Protein AF-A0A531M7E3-F1 (afdb_monomer_lite)

Radius of gyration: 18.61 Å; chains: 1; bounding box: 47×44×47 Å

pLDDT: mean 93.9, std 3.84, range [71.38, 98.44]

Secondary structure (DSSP, 8-state):
-HHHHHHHHHHHHHHHTT-----B---TTS-SEEEE--TT-SS-EEEE-B-----EES--TTS---S-HHHHHHHHHHHHHHHHHHHHHHHT--PPTT----EESHHHHHSSS-TT--GGG-TT--HHHHHHHHHHHHHHHHHHHTS--STTTEEEE-S---TTTEEEETTEEEE---TT-EEEEHHHHHHHHHHT-

Sequence (197 aa):
DAALRGELQWMGFLQAAGVATPSPIATQAGDPFVLVGTAALTQPRQVDCLSWLEGRAVGARGVPLDHTPEQLEQVFREIGRSIAHMHTVTAAWTPPSGFTRHAWDFDGFFGAAPNWGRFETSPFLDGARRDLVFQAREKAAKALSGHERSTRNFGIIHADLVRENVLIHDGAVRIIDFDDCGFGWHMYDLAVALYQN

Structure (mmCIF, N/CA/C/O backbone):
data_AF-A0A531M7E3-F1
#
_entry.id   AF-A0A531M7E3-F1
#
loop_
_atom_site.group_PDB
_atom_site.id
_atom_site.type_symbol
_atom_site.label_atom_id
_atom_site.label_alt_id
_atom_site.label_comp_id
_atom_site.label_asym_id
_atom_site.label_entity_id
_atom_site.label_seq_id
_atom_site.pdbx_PDB_ins_code
_atom_site.Cartn_x
_atom_site.Cartn_y
_atom_site.Cartn_z
_atom_site.occupancy
_atom_site.B_iso_or_equiv
_atom_site.auth_seq_id
_atom_site.auth_comp_id
_atom_site.auth_asym_id
_atom_site.auth_atom_id
_atom_site.pdbx_PDB_model_num
ATOM 1 N N . ASP A 1 1 ? 13.201 -7.879 -7.598 1.00 86.75 1 ASP A N 1
ATOM 2 C CA . ASP A 1 1 ? 12.632 -9.216 -7.908 1.00 86.75 1 ASP A CA 1
ATOM 3 C C . ASP A 1 1 ? 11.677 -9.747 -6.848 1.00 86.75 1 ASP A C 1
ATOM 5 O O . ASP A 1 1 ? 10.490 -9.824 -7.131 1.00 86.75 1 ASP A O 1
ATOM 9 N N . ALA A 1 2 ? 12.142 -10.118 -5.647 1.00 93.69 2 ALA A N 1
ATOM 10 C CA . ALA A 1 2 ? 11.267 -10.728 -4.633 1.00 93.69 2 ALA A CA 1
ATOM 11 C C . ALA A 1 2 ? 10.133 -9.796 -4.157 1.00 93.69 2 ALA A C 1
ATOM 13 O O . ALA A 1 2 ? 9.003 -10.249 -4.015 1.00 93.69 2 ALA A O 1
ATOM 14 N N . ALA A 1 3 ? 10.422 -8.501 -3.975 1.00 95.00 3 ALA A N 1
ATOM 15 C CA . ALA A 1 3 ? 9.437 -7.514 -3.525 1.00 95.00 3 ALA A CA 1
ATOM 16 C C . ALA A 1 3 ? 8.304 -7.286 -4.542 1.00 95.00 3 ALA A C 1
ATOM 18 O O . ALA A 1 3 ? 7.135 -7.382 -4.173 1.00 95.00 3 ALA A O 1
ATOM 19 N N . LEU A 1 4 ? 8.645 -7.060 -5.818 1.00 96.88 4 LEU A N 1
ATOM 20 C CA . LEU A 1 4 ? 7.661 -6.920 -6.900 1.00 96.88 4 LEU A CA 1
ATOM 21 C C . LEU A 1 4 ? 6.848 -8.208 -7.086 1.00 96.88 4 LEU A C 1
ATOM 23 O O . LEU A 1 4 ? 5.635 -8.183 -7.241 1.00 96.88 4 LEU A O 1
ATOM 27 N N . ARG A 1 5 ? 7.496 -9.377 -6.997 1.00 96.56 5 ARG A N 1
ATOM 28 C CA . ARG A 1 5 ? 6.772 -10.654 -7.030 1.00 96.56 5 ARG A CA 1
ATOM 29 C C . ARG A 1 5 ? 5.762 -10.764 -5.886 1.00 96.56 5 ARG A C 1
ATOM 31 O O . ARG A 1 5 ? 4.658 -11.238 -6.125 1.00 96.56 5 ARG A O 1
ATOM 38 N N . GLY A 1 6 ? 6.142 -10.353 -4.675 1.00 97.25 6 GLY A N 1
ATOM 39 C CA . GLY A 1 6 ? 5.255 -10.346 -3.512 1.00 97.25 6 GLY A CA 1
ATOM 40 C C . GLY A 1 6 ? 4.042 -9.442 -3.719 1.00 97.25 6 GLY A C 1
ATOM 41 O O . GLY A 1 6 ? 2.918 -9.858 -3.466 1.00 97.25 6 GLY A O 1
ATOM 42 N N . GLU A 1 7 ? 4.249 -8.247 -4.255 1.00 97.88 7 GLU A N 1
ATOM 43 C CA . GLU A 1 7 ? 3.166 -7.322 -4.591 1.00 97.88 7 GLU A CA 1
ATOM 44 C C . GLU A 1 7 ? 2.169 -7.943 -5.574 1.00 97.88 7 GLU A C 1
ATOM 46 O O . GLU A 1 7 ? 0.993 -8.094 -5.246 1.00 97.88 7 GLU A O 1
ATOM 51 N N . LEU A 1 8 ? 2.652 -8.426 -6.723 1.00 97.38 8 LEU A N 1
ATOM 52 C CA . LEU A 1 8 ? 1.803 -9.042 -7.745 1.00 97.38 8 LEU A CA 1
ATOM 53 C C . LEU A 1 8 ? 1.084 -10.297 -7.220 1.00 97.38 8 LEU A C 1
ATOM 55 O O . LEU A 1 8 ? -0.069 -10.553 -7.568 1.00 97.38 8 LEU A O 1
ATOM 59 N N . GLN A 1 9 ? 1.727 -11.073 -6.340 1.00 96.94 9 GLN A N 1
ATOM 60 C CA . GLN A 1 9 ? 1.089 -12.206 -5.661 1.00 96.94 9 GLN A CA 1
ATOM 61 C C . GLN A 1 9 ? -0.065 -11.764 -4.758 1.00 96.94 9 GLN A C 1
ATOM 63 O O . GLN A 1 9 ? -1.113 -12.413 -4.759 1.00 96.94 9 GLN A O 1
ATOM 68 N N . TRP A 1 10 ? 0.112 -10.683 -3.994 1.00 97.94 10 TRP A N 1
ATOM 69 C CA . TRP A 1 10 ? -0.943 -10.168 -3.129 1.00 97.94 10 TRP A CA 1
ATOM 70 C C . TRP A 1 10 ? -2.086 -9.564 -3.946 1.00 97.94 10 TRP A C 1
ATOM 72 O O . TRP A 1 10 ? -3.237 -9.904 -3.695 1.00 97.94 10 TRP A O 1
ATOM 82 N N . MET A 1 11 ? -1.789 -8.783 -4.989 1.00 97.62 11 MET A N 1
ATOM 83 C CA . MET A 1 11 ? -2.801 -8.246 -5.909 1.00 97.62 11 MET A CA 1
ATOM 84 C C . MET A 1 11 ? -3.641 -9.354 -6.553 1.00 97.62 11 MET A C 1
ATOM 86 O O . MET A 1 11 ? -4.870 -9.295 -6.532 1.00 97.62 11 MET A O 1
ATOM 90 N N . GLY A 1 12 ? -2.992 -10.407 -7.064 1.00 95.81 12 GLY A N 1
ATOM 91 C CA . GLY A 1 12 ? -3.691 -11.562 -7.630 1.00 95.81 12 GLY A CA 1
ATOM 92 C C . GLY A 1 12 ? -4.586 -12.273 -6.609 1.00 95.81 12 GLY A C 1
ATOM 93 O O . GLY A 1 12 ? -5.711 -12.657 -6.928 1.00 95.81 12 GLY A O 1
ATOM 94 N N . PHE A 1 13 ? -4.126 -12.405 -5.360 1.00 97.06 13 PHE A N 1
ATOM 95 C CA . PHE A 1 13 ? -4.947 -12.934 -4.272 1.00 97.06 13 PHE A CA 1
ATOM 96 C C . PHE A 1 13 ? -6.155 -12.035 -3.964 1.00 97.06 13 PHE A C 1
ATOM 98 O O . PHE A 1 13 ? -7.279 -12.530 -3.891 1.00 97.06 13 PHE A O 1
ATOM 105 N N . LEU A 1 14 ? -5.941 -10.728 -3.799 1.00 97.62 14 LEU A N 1
ATOM 106 C CA . LEU A 1 14 ? -6.988 -9.759 -3.480 1.00 97.62 14 LEU A CA 1
ATOM 107 C C . LEU A 1 14 ? -8.087 -9.753 -4.545 1.00 97.62 14 LEU A C 1
ATOM 109 O O . LEU A 1 14 ? -9.271 -9.796 -4.205 1.00 97.62 14 LEU A O 1
ATOM 113 N N . GLN A 1 15 ? -7.700 -9.776 -5.821 1.00 95.69 15 GLN A N 1
ATOM 114 C CA . GLN A 1 15 ? -8.641 -9.861 -6.933 1.00 95.69 15 GLN A CA 1
ATOM 115 C C . GLN A 1 15 ? -9.475 -11.150 -6.868 1.00 95.69 15 GLN A C 1
ATOM 117 O O . GLN A 1 15 ? -10.705 -11.094 -6.939 1.00 95.69 15 GLN A O 1
ATOM 122 N N . ALA A 1 16 ? -8.836 -12.305 -6.645 1.00 95.69 16 ALA A N 1
ATOM 123 C CA . ALA A 1 16 ? -9.533 -13.583 -6.475 1.00 95.69 16 ALA A CA 1
ATOM 124 C C . ALA A 1 16 ? -10.454 -13.608 -5.238 1.00 95.69 16 ALA A C 1
ATOM 126 O O . ALA A 1 16 ? -11.464 -14.312 -5.229 1.00 95.69 16 ALA A O 1
ATOM 127 N N . ALA A 1 17 ? -10.135 -12.818 -4.210 1.00 96.81 17 ALA A N 1
ATOM 128 C CA . ALA A 1 17 ? -10.936 -12.633 -3.001 1.00 96.81 17 ALA A CA 1
ATOM 129 C C . ALA A 1 17 ? -12.028 -11.544 -3.135 1.00 96.81 17 ALA A C 1
ATOM 131 O O . ALA A 1 17 ? -12.704 -11.211 -2.157 1.00 96.81 17 ALA A O 1
ATOM 132 N N . GLY A 1 18 ? -12.226 -10.988 -4.335 1.00 95.56 18 GLY A N 1
ATOM 133 C CA . GLY A 1 18 ? -13.290 -10.026 -4.631 1.00 95.56 18 GLY A CA 1
ATOM 134 C C . GLY A 1 18 ? -12.988 -8.582 -4.228 1.00 95.56 18 GLY A C 1
ATOM 135 O O . GLY A 1 18 ? -13.907 -7.769 -4.161 1.00 95.56 18 GLY A O 1
ATOM 136 N N . VAL A 1 19 ? -11.728 -8.240 -3.951 1.00 96.38 19 VAL A N 1
ATOM 137 C CA . VAL A 1 19 ? -11.297 -6.840 -3.834 1.00 96.38 19 VAL A CA 1
ATOM 138 C C . VAL A 1 19 ? -11.083 -6.286 -5.242 1.00 96.38 19 VAL A C 1
ATOM 140 O O . VAL A 1 19 ? -10.414 -6.904 -6.068 1.00 96.38 19 VAL A O 1
ATOM 143 N N . ALA A 1 20 ? -11.647 -5.114 -5.533 1.00 95.50 20 ALA A N 1
ATOM 144 C CA . ALA A 1 20 ? -11.522 -4.491 -6.846 1.00 95.50 20 ALA A CA 1
ATOM 145 C C . ALA A 1 20 ? -10.155 -3.796 -7.005 1.00 95.50 20 ALA A C 1
ATOM 147 O O . ALA A 1 20 ? -10.012 -2.609 -6.718 1.00 95.50 20 ALA A O 1
ATOM 148 N N . THR A 1 21 ? -9.160 -4.559 -7.452 1.00 95.81 21 THR A N 1
ATOM 149 C CA . THR A 1 21 ? -7.769 -4.143 -7.707 1.00 95.81 21 THR A CA 1
ATOM 150 C C . THR A 1 21 ? -7.316 -4.619 -9.098 1.00 95.81 21 THR A C 1
ATOM 152 O O . THR A 1 21 ? -7.943 -5.543 -9.641 1.00 95.81 21 THR A O 1
ATOM 155 N N . PRO A 1 22 ? -6.292 -4.009 -9.737 1.00 95.88 22 PRO A N 1
ATOM 156 C CA . PRO A 1 22 ? -5.746 -4.540 -10.972 1.00 95.88 22 PRO A CA 1
ATOM 157 C C . PRO A 1 22 ? -5.225 -5.962 -10.786 1.00 95.88 22 PRO A C 1
ATOM 159 O O . PRO A 1 22 ? -4.826 -6.384 -9.704 1.00 95.88 22 PRO A O 1
ATOM 162 N N . SER A 1 23 ? -5.200 -6.709 -11.878 1.00 92.38 23 SER A N 1
ATOM 163 C CA . SER A 1 23 ? -4.647 -8.059 -11.915 1.00 92.38 23 SER A CA 1
ATOM 164 C C . SER A 1 23 ? -3.339 -8.064 -12.682 1.00 92.38 23 SER A C 1
ATOM 166 O O . SER A 1 23 ? -3.298 -7.489 -13.774 1.00 92.38 23 SER A O 1
ATOM 168 N N . PRO A 1 24 ? -2.300 -8.744 -12.178 1.00 94.94 24 PRO A N 1
ATOM 169 C CA . PRO A 1 24 ? -1.087 -8.971 -12.946 1.00 94.94 24 PRO A CA 1
ATOM 170 C C . PRO A 1 24 ? -1.393 -9.711 -14.253 1.00 94.94 24 PRO A C 1
ATOM 172 O O . PRO A 1 24 ? -2.052 -10.753 -14.253 1.00 94.94 24 PRO A O 1
ATOM 175 N N . ILE A 1 25 ? -0.890 -9.187 -15.367 1.00 95.94 25 ILE A N 1
ATOM 176 C CA . ILE A 1 25 ? -0.937 -9.817 -16.685 1.00 95.94 25 ILE A CA 1
ATOM 177 C C . ILE A 1 25 ? 0.407 -10.497 -16.918 1.00 95.94 25 ILE A C 1
ATOM 179 O O . ILE A 1 25 ? 1.434 -9.843 -17.096 1.00 95.94 25 ILE A O 1
ATOM 183 N N . ALA A 1 26 ? 0.393 -11.829 -16.927 1.00 96.62 26 ALA A N 1
ATOM 184 C CA . ALA A 1 26 ? 1.589 -12.612 -17.187 1.00 96.62 26 ALA A CA 1
ATOM 185 C C . ALA A 1 26 ? 2.084 -12.437 -18.632 1.00 96.62 26 ALA A C 1
ATOM 187 O O . ALA A 1 26 ? 1.309 -12.230 -19.570 1.00 96.62 26 ALA A O 1
ATOM 188 N N . THR A 1 27 ? 3.391 -12.587 -18.823 1.00 96.81 27 THR A N 1
ATOM 189 C CA . THR A 1 27 ? 3.997 -12.672 -20.153 1.00 96.81 27 THR A CA 1
ATOM 190 C C . THR A 1 27 ? 3.535 -13.934 -20.886 1.00 96.81 27 THR A C 1
ATOM 192 O O . THR A 1 27 ? 2.974 -14.858 -20.298 1.00 96.81 27 THR A O 1
ATOM 195 N N . GLN A 1 28 ? 3.863 -14.040 -22.176 1.00 95.69 28 GLN A N 1
ATOM 196 C CA . GLN A 1 28 ? 3.644 -15.277 -22.938 1.00 95.69 28 GLN A CA 1
ATOM 197 C C . GLN A 1 28 ? 4.377 -16.496 -22.345 1.00 95.69 28 GLN A C 1
ATOM 199 O O . GLN A 1 28 ? 3.952 -17.625 -22.571 1.00 95.69 28 GLN A O 1
ATOM 204 N N . ALA A 1 29 ? 5.456 -16.278 -21.584 1.00 95.81 29 ALA A N 1
ATOM 205 C CA . ALA A 1 29 ? 6.190 -17.327 -20.878 1.00 95.81 29 ALA A CA 1
ATOM 206 C C . ALA A 1 29 ? 5.603 -17.648 -19.487 1.00 95.81 29 ALA A C 1
ATOM 208 O O . ALA A 1 29 ? 6.065 -18.576 -18.829 1.00 95.81 29 ALA A O 1
ATOM 209 N N . GLY A 1 30 ? 4.582 -16.906 -19.043 1.00 95.69 30 GLY A N 1
ATOM 210 C CA . GLY A 1 30 ? 3.956 -17.059 -17.730 1.00 95.69 30 GLY A CA 1
ATOM 211 C C . GLY A 1 30 ? 4.633 -16.269 -16.607 1.00 95.69 30 GLY A C 1
ATOM 212 O O . GLY A 1 30 ? 4.222 -16.385 -15.453 1.00 95.69 30 GLY A O 1
ATOM 213 N N . ASP A 1 31 ? 5.647 -15.458 -16.915 1.00 95.56 31 ASP A N 1
ATOM 214 C CA . ASP A 1 31 ? 6.321 -14.628 -15.916 1.00 95.56 31 ASP A CA 1
ATOM 215 C C . ASP A 1 31 ? 5.454 -13.426 -15.512 1.00 95.56 31 ASP A C 1
ATOM 217 O O . ASP A 1 31 ? 4.828 -12.813 -16.377 1.00 95.56 31 ASP A O 1
ATOM 221 N N . PRO A 1 32 ? 5.432 -13.033 -14.226 1.00 94.88 32 PRO A N 1
ATOM 222 C CA . PRO A 1 32 ? 4.629 -11.897 -13.768 1.00 94.88 32 PRO A CA 1
ATOM 223 C C . PRO A 1 32 ? 5.237 -10.530 -14.129 1.00 94.88 32 PRO A C 1
ATOM 225 O O . PRO A 1 32 ? 4.535 -9.528 -14.111 1.00 94.88 32 PRO A O 1
ATOM 228 N N . PHE A 1 33 ? 6.533 -10.480 -14.445 1.00 96.94 33 PHE A N 1
ATOM 229 C CA . PHE A 1 33 ? 7.249 -9.285 -14.898 1.00 96.94 33 PHE A CA 1
ATOM 230 C C . PHE A 1 33 ? 8.491 -9.695 -15.697 1.00 96.94 33 PHE A C 1
ATOM 232 O O . PHE A 1 33 ? 8.948 -10.836 -15.612 1.00 96.94 33 PHE A O 1
ATOM 239 N N . VAL A 1 34 ? 9.072 -8.752 -16.436 1.00 96.88 34 VAL A N 1
ATOM 240 C CA . VAL A 1 34 ? 10.312 -8.935 -17.205 1.00 96.88 34 VAL A CA 1
ATOM 241 C C . VAL A 1 34 ? 11.394 -7.953 -16.773 1.00 96.88 34 VAL A C 1
ATOM 243 O O . VAL A 1 34 ? 11.114 -6.905 -16.194 1.00 96.88 34 VAL A O 1
ATOM 246 N N . LEU A 1 35 ? 12.648 -8.286 -17.081 1.00 96.44 35 LEU A N 1
ATOM 247 C CA . LEU A 1 35 ? 13.769 -7.355 -16.992 1.00 96.44 35 LEU A CA 1
ATOM 248 C C . LEU A 1 35 ? 14.047 -6.763 -18.373 1.00 96.44 35 LEU A C 1
ATOM 250 O O . LEU A 1 35 ? 14.445 -7.477 -19.292 1.00 96.44 35 LEU A O 1
ATOM 254 N N . VAL A 1 36 ? 13.863 -5.453 -18.512 1.00 95.44 36 VAL A N 1
ATOM 255 C CA . VAL A 1 36 ? 14.106 -4.721 -19.759 1.00 95.44 36 VAL A CA 1
ATOM 256 C C . VAL A 1 36 ? 15.382 -3.898 -19.625 1.00 95.44 36 VAL A C 1
ATOM 258 O O . VAL A 1 36 ? 15.511 -3.066 -18.728 1.00 95.44 36 VAL A O 1
ATOM 261 N N . GLY A 1 37 ? 16.339 -4.126 -20.522 1.00 95.19 37 GLY A N 1
ATOM 262 C CA . GLY A 1 37 ? 17.565 -3.336 -20.640 1.00 95.19 37 GLY A CA 1
ATOM 263 C C . GLY A 1 37 ? 17.591 -2.535 -21.940 1.00 95.19 37 GLY A C 1
ATOM 264 O O . GLY A 1 37 ? 17.069 -2.977 -22.961 1.00 95.19 37 GLY A O 1
ATOM 265 N N . THR A 1 38 ? 18.230 -1.367 -21.919 1.00 93.12 38 THR A N 1
ATOM 266 C CA . THR A 1 38 ? 18.546 -0.578 -23.119 1.00 93.12 38 THR A CA 1
ATOM 267 C C . THR A 1 38 ? 19.974 -0.052 -23.009 1.00 93.12 38 THR A C 1
ATOM 269 O O . THR A 1 38 ? 20.527 0.000 -21.913 1.00 93.12 38 THR A O 1
ATOM 272 N N . ALA A 1 39 ? 20.572 0.384 -24.121 1.00 93.62 39 ALA A N 1
ATOM 273 C CA . ALA A 1 39 ? 21.921 0.958 -24.106 1.00 93.62 39 ALA A CA 1
ATOM 274 C C . ALA A 1 39 ? 22.042 2.227 -23.231 1.00 93.62 39 ALA A C 1
ATOM 276 O O . ALA A 1 39 ? 23.142 2.586 -22.824 1.00 93.62 39 ALA A O 1
ATOM 277 N N . ALA A 1 40 ? 20.923 2.900 -22.936 1.00 93.94 40 ALA A N 1
ATOM 278 C CA . ALA A 1 40 ? 20.883 4.080 -22.073 1.00 93.94 40 ALA A CA 1
ATOM 279 C C . ALA A 1 40 ? 20.811 3.740 -20.572 1.00 93.94 40 ALA A C 1
ATOM 281 O O . ALA A 1 40 ? 20.987 4.623 -19.734 1.00 93.94 40 ALA A O 1
ATOM 282 N N . LEU A 1 41 ? 20.526 2.484 -20.216 1.00 93.62 41 LEU A N 1
ATOM 283 C CA . LEU A 1 41 ? 20.345 2.058 -18.834 1.00 93.62 41 LEU A CA 1
ATOM 284 C C . LEU A 1 41 ? 21.612 1.394 -18.296 1.00 93.62 41 LEU A C 1
ATOM 286 O O . LEU A 1 41 ? 22.137 0.450 -18.877 1.00 93.62 41 LEU A O 1
ATOM 290 N N . THR A 1 42 ? 22.062 1.839 -17.123 1.00 93.38 42 THR A N 1
ATOM 291 C CA . THR A 1 42 ? 23.195 1.227 -16.409 1.00 93.38 42 THR A CA 1
ATOM 292 C C . THR A 1 42 ? 22.869 -0.156 -15.843 1.00 93.38 42 THR A C 1
ATOM 294 O O . THR A 1 42 ? 23.768 -0.964 -15.634 1.00 93.38 42 THR A O 1
ATOM 297 N N . GLN A 1 43 ? 21.588 -0.431 -15.587 1.00 95.06 43 GLN A N 1
ATOM 298 C CA . GLN A 1 43 ? 21.067 -1.715 -15.119 1.00 95.06 43 GLN A CA 1
ATOM 299 C C . GLN A 1 43 ? 19.679 -1.952 -15.730 1.00 95.06 43 GLN A C 1
ATOM 301 O O . GLN A 1 43 ? 18.966 -0.970 -15.962 1.00 95.06 43 GLN A O 1
ATOM 306 N N . PRO A 1 44 ? 19.256 -3.208 -15.959 1.00 95.81 44 PRO A N 1
ATOM 307 C CA . PRO A 1 44 ? 17.889 -3.510 -16.379 1.00 95.81 44 PRO A CA 1
ATOM 308 C C . PRO A 1 44 ? 16.836 -2.933 -15.418 1.00 95.81 44 PRO A C 1
ATOM 310 O O . PRO A 1 44 ? 17.118 -2.659 -14.249 1.00 95.81 44 PRO A O 1
ATOM 313 N N . ARG A 1 45 ? 15.613 -2.738 -15.910 1.00 95.94 45 ARG A N 1
ATOM 314 C CA . ARG A 1 45 ? 14.447 -2.331 -15.115 1.00 95.94 45 ARG A CA 1
ATOM 315 C C . ARG A 1 45 ? 13.425 -3.452 -15.071 1.00 95.94 45 ARG A C 1
ATOM 317 O O . ARG A 1 45 ? 13.258 -4.165 -16.056 1.00 95.94 45 ARG A O 1
ATOM 324 N N . GLN A 1 46 ? 12.763 -3.593 -13.929 1.00 96.69 46 GLN A N 1
ATOM 325 C CA . GLN A 1 46 ? 11.617 -4.485 -13.794 1.00 96.69 46 GLN A CA 1
ATOM 326 C C . GLN A 1 46 ? 10.414 -3.812 -14.452 1.00 96.69 46 GLN A C 1
ATOM 328 O O . GLN A 1 46 ? 10.200 -2.621 -14.237 1.00 96.69 46 GLN A O 1
ATOM 333 N N . VAL A 1 47 ? 9.689 -4.554 -15.282 1.00 96.88 47 VAL A N 1
ATOM 334 C CA . VAL A 1 47 ? 8.477 -4.080 -15.953 1.00 96.88 47 VAL A CA 1
ATOM 335 C C . VAL A 1 47 ? 7.430 -5.174 -15.849 1.00 96.88 47 VAL A C 1
ATOM 337 O O . VAL A 1 47 ? 7.646 -6.288 -16.331 1.00 96.88 47 VAL A O 1
ATOM 340 N N . ASP A 1 48 ? 6.314 -4.862 -15.216 1.00 97.19 48 ASP A N 1
ATOM 341 C CA . ASP A 1 48 ? 5.116 -5.684 -15.172 1.00 97.19 48 ASP A CA 1
ATOM 342 C C . ASP A 1 48 ? 4.010 -5.067 -16.039 1.00 97.19 48 ASP A C 1
ATOM 344 O O . ASP A 1 48 ? 4.192 -4.058 -16.727 1.00 97.19 48 ASP A O 1
ATOM 348 N N . CYS A 1 49 ? 2.867 -5.740 -16.085 1.00 97.62 49 CYS A N 1
ATOM 349 C CA . CYS A 1 49 ? 1.681 -5.243 -16.756 1.00 97.62 49 CYS A CA 1
ATOM 350 C C . CYS A 1 49 ? 0.470 -5.584 -15.897 1.00 97.62 49 CYS A C 1
ATOM 352 O O . CYS A 1 49 ? 0.349 -6.707 -15.411 1.00 97.62 49 CYS A O 1
ATOM 354 N N . LEU A 1 50 ? -0.425 -4.619 -15.717 1.00 97.56 50 LEU A N 1
ATOM 355 C CA . LEU A 1 50 ? -1.626 -4.757 -14.907 1.00 97.56 50 LEU A CA 1
ATOM 356 C C . LEU A 1 50 ? -2.870 -4.573 -15.778 1.00 97.56 50 LEU A C 1
ATOM 358 O O . LEU A 1 50 ? -2.861 -3.822 -16.755 1.00 97.56 50 LEU A O 1
ATOM 362 N N . SER A 1 51 ? -3.961 -5.248 -15.421 1.00 96.25 51 SER A N 1
ATOM 363 C CA . SER A 1 51 ? -5.253 -5.052 -16.079 1.00 96.25 51 SER A CA 1
ATOM 364 C C . SER A 1 51 ? -5.772 -3.629 -15.886 1.00 96.25 51 SER A C 1
ATOM 366 O O . SER A 1 51 ? -5.662 -3.062 -14.800 1.00 96.25 51 SER A O 1
ATOM 368 N N . TRP A 1 52 ? -6.445 -3.097 -16.903 1.00 96.06 52 TRP A N 1
ATOM 369 C CA . TRP A 1 52 ? -7.148 -1.825 -16.785 1.00 96.06 52 TRP A CA 1
ATOM 370 C C . TRP A 1 52 ? -8.286 -1.906 -15.758 1.00 96.06 52 TRP A C 1
ATOM 372 O O . TRP A 1 52 ? -9.064 -2.862 -15.757 1.00 96.06 52 TRP A O 1
ATOM 382 N N . LEU A 1 53 ? -8.408 -0.879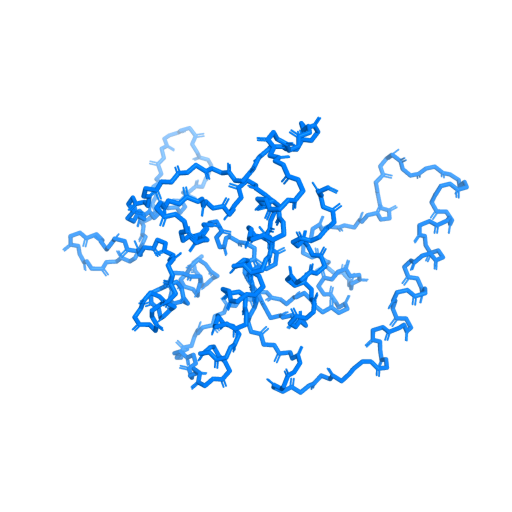 -14.918 1.00 94.94 53 LEU A N 1
ATOM 383 C CA . LEU A 1 53 ? -9.569 -0.654 -14.065 1.00 94.94 53 LEU A CA 1
ATOM 384 C C . LEU A 1 53 ? -10.258 0.636 -14.490 1.00 94.94 53 LEU A C 1
ATOM 386 O O . LEU A 1 53 ? -9.669 1.711 -14.434 1.00 94.94 53 LEU A O 1
ATOM 390 N N . GLU A 1 54 ? -11.536 0.533 -14.847 1.00 96.62 54 GLU A N 1
ATOM 391 C CA . GLU A 1 54 ? -12.346 1.727 -15.083 1.00 96.62 54 GLU A CA 1
ATOM 392 C C . GLU A 1 54 ? -12.547 2.515 -13.789 1.00 96.62 54 GLU A C 1
ATOM 394 O O . GLU A 1 54 ? -12.694 1.932 -12.711 1.00 96.62 54 GLU A O 1
ATOM 399 N N . GLY A 1 55 ? -12.636 3.833 -13.907 1.00 95.50 55 GLY A N 1
ATOM 400 C CA . GLY A 1 55 ? -12.969 4.711 -12.796 1.00 95.50 55 GLY A CA 1
ATOM 401 C C . GLY A 1 55 ? -12.263 6.050 -12.872 1.00 95.50 55 GLY A C 1
ATOM 402 O O . GLY A 1 55 ? -11.432 6.301 -13.743 1.00 95.50 55 GLY A O 1
ATOM 403 N N . ARG A 1 56 ? -12.632 6.933 -11.951 1.00 95.50 56 ARG A N 1
ATOM 404 C CA . ARG A 1 56 ? -11.988 8.234 -11.768 1.00 95.50 56 ARG A CA 1
ATOM 405 C C . ARG A 1 56 ? -11.472 8.323 -10.346 1.00 95.50 56 ARG A C 1
ATOM 407 O O . ARG A 1 56 ? -12.202 7.957 -9.429 1.00 95.50 56 ARG A O 1
ATOM 414 N N . ALA A 1 57 ? -10.253 8.823 -10.179 1.00 95.75 57 ALA A N 1
ATOM 415 C CA . ALA A 1 57 ? -9.702 9.094 -8.858 1.00 95.75 57 ALA A CA 1
ATOM 416 C C . ALA A 1 57 ? -10.658 9.974 -8.041 1.00 95.75 57 ALA A C 1
ATOM 418 O O . ALA A 1 57 ? -11.260 10.907 -8.586 1.00 95.75 57 ALA A O 1
ATOM 419 N N . VAL A 1 58 ? -10.783 9.683 -6.744 1.00 94.00 58 VAL A N 1
ATOM 420 C CA . VAL A 1 58 ? -11.604 10.457 -5.797 1.00 94.00 58 VAL A CA 1
ATOM 421 C C . VAL A 1 58 ? -11.175 11.925 -5.796 1.00 94.00 58 VAL A C 1
ATOM 423 O O . VAL A 1 58 ? -12.007 12.830 -5.707 1.00 94.00 58 VAL A O 1
ATOM 426 N N . GLY A 1 59 ? -9.880 12.188 -5.965 1.00 93.38 59 GLY A N 1
ATOM 427 C CA . GLY A 1 59 ? -9.417 13.511 -6.343 1.00 93.38 59 GLY A CA 1
ATOM 428 C C . GLY A 1 59 ? -7.913 13.583 -6.535 1.00 93.38 59 GLY A C 1
ATOM 429 O O . GLY A 1 59 ? -7.280 12.591 -6.868 1.00 93.38 59 GLY A O 1
ATOM 430 N N . ALA A 1 60 ? -7.365 14.778 -6.333 1.00 92.50 60 ALA A N 1
ATOM 431 C CA . ALA A 1 60 ? -5.946 15.053 -6.495 1.00 92.50 60 ALA A CA 1
ATOM 432 C C . ALA A 1 60 ? -5.425 15.927 -5.351 1.00 92.50 60 ALA A C 1
ATOM 434 O O . ALA A 1 60 ? -6.140 16.779 -4.811 1.00 92.50 60 ALA A O 1
ATOM 435 N N . ARG A 1 61 ? -4.157 15.738 -5.006 1.00 88.69 61 ARG A N 1
ATOM 436 C CA . ARG A 1 61 ? -3.449 16.448 -3.951 1.00 88.69 61 ARG A CA 1
ATOM 437 C C . ARG A 1 61 ? -3.515 17.952 -4.160 1.00 88.69 61 ARG A C 1
ATOM 439 O O . ARG A 1 61 ? -3.211 18.476 -5.228 1.00 88.69 61 ARG A O 1
ATOM 446 N N . GLY A 1 62 ? -3.887 18.656 -3.093 1.00 87.56 62 GLY A N 1
ATOM 447 C CA . GLY A 1 62 ? -4.011 20.114 -3.094 1.00 87.56 62 GLY A CA 1
ATOM 448 C C . GLY A 1 62 ? -5.241 20.650 -3.832 1.00 87.56 62 GLY A C 1
ATOM 449 O O . GLY A 1 62 ? -5.414 21.865 -3.888 1.00 87.56 62 GLY A O 1
ATOM 450 N N . VAL A 1 63 ? -6.107 19.781 -4.364 1.00 91.38 63 VAL A N 1
ATOM 451 C CA . VAL A 1 63 ? -7.361 20.172 -5.019 1.00 91.38 63 VAL A CA 1
ATOM 452 C C . VAL A 1 63 ? -8.531 19.857 -4.083 1.00 91.38 63 VAL A C 1
ATOM 454 O O . VAL A 1 63 ? -8.633 18.721 -3.619 1.00 91.38 63 VAL A O 1
ATOM 457 N N . PRO A 1 64 ? -9.436 20.802 -3.776 1.00 89.88 64 PRO A N 1
ATOM 458 C CA . PRO A 1 64 ? -10.642 20.496 -3.007 1.00 89.88 64 PRO A CA 1
ATOM 459 C C . PRO A 1 64 ? -11.463 19.373 -3.653 1.00 89.88 64 PRO A C 1
ATOM 461 O O . PRO A 1 64 ? -11.486 19.235 -4.876 1.00 89.88 64 PRO A O 1
ATOM 464 N N . LEU A 1 65 ? -12.115 18.542 -2.841 1.00 90.50 65 LEU A N 1
ATOM 465 C CA . LEU A 1 65 ? -13.024 17.523 -3.360 1.00 90.50 65 LEU A CA 1
ATOM 466 C C . LEU A 1 65 ? -14.297 18.193 -3.891 1.00 90.50 65 LEU A C 1
ATOM 468 O O . LEU A 1 65 ? -15.005 18.860 -3.143 1.00 90.50 65 LEU A O 1
ATOM 472 N N . ASP A 1 66 ? -14.590 17.990 -5.174 1.00 88.38 66 ASP A N 1
ATOM 473 C CA . ASP A 1 66 ? -15.767 18.556 -5.845 1.00 88.38 66 ASP A CA 1
ATOM 474 C C . ASP A 1 66 ? -16.995 17.642 -5.676 1.00 88.38 66 ASP A C 1
ATOM 476 O O . ASP A 1 66 ? -17.469 17.015 -6.619 1.00 88.38 66 ASP A O 1
ATOM 480 N N . HIS A 1 67 ? -17.438 17.480 -4.426 1.00 87.69 67 HIS A N 1
ATOM 481 C CA . HIS A 1 67 ? -18.546 16.606 -4.029 1.00 87.69 67 HIS A CA 1
ATOM 482 C C . HIS A 1 67 ? -19.366 17.263 -2.910 1.00 87.69 67 HIS A C 1
ATOM 484 O O . HIS A 1 67 ? -18.833 18.028 -2.104 1.00 87.69 67 HIS A O 1
ATOM 490 N N . THR A 1 68 ? -20.659 16.943 -2.814 1.00 93.12 68 THR A N 1
ATOM 491 C CA . THR A 1 68 ? -21.470 17.353 -1.656 1.00 93.12 68 THR A CA 1
ATOM 492 C C . THR A 1 68 ? -21.055 16.578 -0.397 1.00 93.12 68 THR A C 1
ATOM 494 O O . THR A 1 68 ? -20.485 15.487 -0.508 1.00 93.12 68 THR A O 1
ATOM 497 N N . PRO A 1 69 ? -21.359 17.080 0.814 1.00 93.50 69 PRO A N 1
ATOM 498 C CA . PRO A 1 69 ? -21.076 16.356 2.054 1.00 93.50 69 PRO A CA 1
ATOM 499 C C . PRO A 1 69 ? -21.638 14.927 2.079 1.00 93.50 69 PRO A C 1
ATOM 501 O O . PRO A 1 69 ? -20.957 14.007 2.521 1.00 93.50 69 PRO A O 1
ATOM 504 N N . GLU A 1 70 ? -22.842 14.716 1.549 1.00 94.50 70 GLU A N 1
ATOM 505 C CA . GLU A 1 70 ? -23.499 13.405 1.497 1.00 94.50 70 GLU A CA 1
ATOM 506 C C . GLU A 1 70 ? -22.777 12.448 0.540 1.00 94.50 70 GLU A C 1
ATOM 508 O O . GLU A 1 70 ? -22.611 11.264 0.838 1.00 94.50 70 GLU A O 1
ATOM 513 N N . GLN A 1 71 ? -22.306 12.961 -0.602 1.00 91.69 71 GLN A N 1
ATOM 514 C CA . GLN A 1 71 ? -21.507 12.186 -1.552 1.00 91.69 71 GLN A CA 1
ATOM 515 C C . GLN A 1 71 ? -20.156 11.801 -0.949 1.00 91.69 71 GLN A C 1
ATOM 517 O O . GLN A 1 71 ? -19.725 10.659 -1.095 1.00 91.69 71 GLN A O 1
ATOM 522 N N . LEU A 1 72 ? -19.505 12.726 -0.239 1.00 91.88 72 LEU A N 1
ATOM 523 C CA . LEU A 1 72 ? -18.259 12.443 0.468 1.00 91.88 72 LEU A CA 1
ATOM 524 C C . LEU A 1 72 ? -18.460 11.385 1.547 1.00 91.88 72 LEU A C 1
ATOM 526 O O . LEU A 1 72 ? -17.690 10.430 1.609 1.00 91.88 72 LEU A O 1
ATOM 530 N N . GLU A 1 73 ? -19.513 11.500 2.354 1.00 94.12 73 GLU A N 1
ATOM 531 C CA . GLU A 1 73 ? -19.836 10.490 3.359 1.00 94.12 73 GLU A CA 1
ATOM 532 C C . GLU A 1 73 ? -20.002 9.103 2.723 1.00 94.12 73 GLU A C 1
ATOM 534 O O . GLU A 1 73 ? -19.458 8.118 3.230 1.00 94.12 73 GLU A O 1
ATOM 539 N N . GLN A 1 74 ? -20.704 9.020 1.590 1.00 93.62 74 GLN A N 1
ATOM 540 C CA . GLN A 1 74 ? -20.857 7.773 0.848 1.00 93.62 74 GLN A CA 1
ATOM 541 C C . GLN A 1 74 ? -19.509 7.244 0.338 1.00 93.62 74 GLN A C 1
ATOM 543 O O . GLN A 1 74 ? -19.199 6.075 0.561 1.00 93.62 74 GLN A O 1
ATOM 548 N N . VAL A 1 75 ? -18.687 8.089 -0.290 1.00 93.00 75 VAL A N 1
ATOM 549 C CA . VAL A 1 75 ? -17.362 7.706 -0.806 1.00 93.00 75 VAL A CA 1
ATOM 550 C C . VAL A 1 75 ? -16.471 7.176 0.317 1.00 93.00 75 VAL A C 1
ATOM 552 O O . VAL A 1 75 ? -15.961 6.061 0.216 1.00 93.00 75 VAL A O 1
ATOM 555 N N . PHE A 1 76 ? -16.329 7.905 1.426 1.00 94.44 76 PHE A N 1
ATOM 556 C CA . PHE A 1 76 ? -15.479 7.474 2.541 1.00 94.44 76 PHE A CA 1
ATOM 557 C C . PHE A 1 76 ? -16.004 6.223 3.245 1.00 94.44 76 PHE A C 1
ATOM 559 O O . PHE A 1 76 ? -15.215 5.396 3.709 1.00 94.44 76 PHE A O 1
ATOM 566 N N . ARG A 1 77 ? -17.326 6.030 3.281 1.00 95.81 77 ARG A N 1
ATOM 567 C CA . ARG A 1 77 ? -17.931 4.790 3.776 1.00 95.81 77 ARG A CA 1
ATOM 568 C C . ARG A 1 77 ? -17.558 3.592 2.900 1.00 95.81 77 ARG A C 1
ATOM 570 O O . ARG A 1 77 ? -17.228 2.536 3.441 1.00 95.81 77 ARG A O 1
ATOM 577 N N . GLU A 1 78 ? -17.578 3.744 1.576 1.00 95.75 78 GLU A N 1
ATOM 578 C CA . GLU A 1 78 ? -17.159 2.688 0.644 1.00 95.75 78 GLU A CA 1
ATOM 579 C C . GLU A 1 78 ? -15.647 2.430 0.686 1.00 95.75 78 GLU A C 1
ATOM 581 O O . GLU A 1 78 ? -15.224 1.273 0.616 1.00 95.75 78 GLU A O 1
ATOM 586 N N . ILE A 1 79 ? -14.828 3.469 0.886 1.00 96.00 79 ILE A N 1
ATOM 587 C CA . ILE A 1 79 ? -13.382 3.319 1.118 1.00 96.00 79 ILE A CA 1
ATOM 588 C C . ILE A 1 79 ? -13.149 2.486 2.378 1.00 96.00 79 ILE A C 1
ATOM 590 O O . ILE A 1 79 ? -12.466 1.466 2.324 1.00 96.00 79 ILE A O 1
ATOM 594 N N . GLY A 1 80 ? -13.783 2.851 3.497 1.00 96.56 80 GLY A N 1
ATOM 595 C CA . GLY A 1 80 ? -13.672 2.102 4.749 1.00 96.56 80 GLY A CA 1
ATOM 596 C C . GLY A 1 80 ? -14.123 0.644 4.615 1.00 96.56 80 GLY A C 1
ATOM 597 O O . GLY A 1 80 ? -13.458 -0.256 5.129 1.00 96.56 80 GLY A O 1
ATOM 598 N N . ARG A 1 81 ? -15.211 0.384 3.873 1.00 96.88 81 ARG A N 1
ATOM 599 C CA . ARG A 1 81 ? -15.666 -0.984 3.571 1.00 96.88 81 ARG A CA 1
ATOM 600 C C . ARG A 1 81 ? -14.634 -1.761 2.751 1.00 96.88 81 ARG A C 1
ATOM 602 O O . ARG A 1 81 ? -14.385 -2.925 3.053 1.00 96.88 81 ARG A O 1
ATOM 609 N N . SER A 1 82 ? -14.033 -1.125 1.748 1.00 96.50 82 SER A N 1
ATOM 610 C CA . SER A 1 82 ? -13.030 -1.748 0.876 1.00 96.50 82 SER A CA 1
ATOM 611 C C . SER A 1 82 ? -11.746 -2.083 1.638 1.00 96.50 82 SER A C 1
ATOM 613 O O . SER A 1 82 ? -11.244 -3.199 1.517 1.00 96.50 82 SER A O 1
ATOM 615 N N . ILE A 1 83 ? -11.279 -1.172 2.500 1.00 97.31 83 ILE A N 1
ATOM 616 C CA . ILE A 1 83 ? -10.148 -1.401 3.413 1.00 97.31 83 ILE A CA 1
ATOM 617 C C . ILE A 1 83 ? -10.442 -2.583 4.342 1.00 97.31 83 ILE A C 1
ATOM 619 O O . ILE A 1 83 ? -9.642 -3.511 4.444 1.00 97.31 83 ILE A O 1
ATOM 623 N N . ALA A 1 84 ? -11.618 -2.591 4.977 1.00 96.75 84 ALA A N 1
ATOM 624 C CA . ALA A 1 84 ? -12.006 -3.666 5.884 1.00 96.75 84 ALA A CA 1
ATOM 625 C C . ALA A 1 84 ? -12.080 -5.028 5.174 1.00 96.75 84 ALA A C 1
ATOM 627 O O . ALA A 1 84 ? -11.616 -6.029 5.727 1.00 96.75 84 ALA A O 1
ATOM 628 N N . HIS A 1 85 ? -12.629 -5.077 3.954 1.00 97.38 85 HIS A N 1
ATOM 629 C CA . HIS A 1 85 ? -12.671 -6.299 3.144 1.00 97.38 85 HIS A CA 1
ATOM 630 C C . HIS A 1 85 ? -11.257 -6.787 2.815 1.00 97.38 85 HIS A C 1
ATOM 632 O O . HIS A 1 85 ? -10.934 -7.939 3.102 1.00 97.38 85 HIS A O 1
ATOM 638 N N . MET A 1 86 ? -10.390 -5.894 2.325 1.00 97.69 86 MET A N 1
ATOM 639 C CA . MET A 1 86 ? -8.986 -6.178 2.013 1.00 97.69 86 MET A CA 1
ATOM 640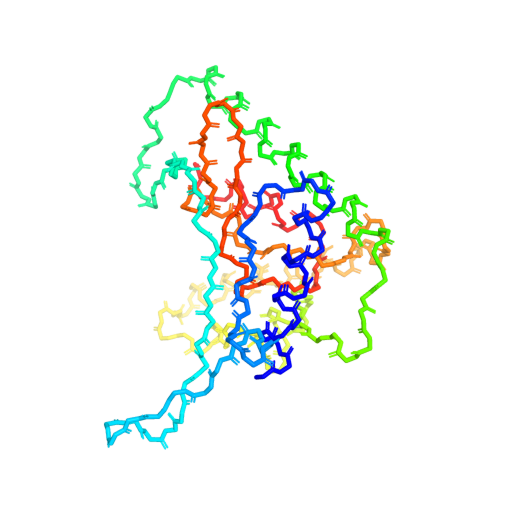 C C . MET A 1 86 ? -8.223 -6.757 3.212 1.00 97.69 86 MET A C 1
ATOM 642 O O . MET A 1 86 ? -7.577 -7.799 3.079 1.00 97.69 86 MET A O 1
ATOM 646 N N . HIS A 1 87 ? -8.327 -6.141 4.395 1.00 97.56 87 HIS A N 1
ATOM 647 C CA . HIS A 1 87 ? -7.682 -6.652 5.612 1.00 97.56 87 HIS A CA 1
ATOM 648 C C . HIS A 1 87 ? -8.269 -7.992 6.054 1.00 97.56 87 HIS A C 1
ATOM 650 O O . HIS A 1 87 ? -7.522 -8.895 6.423 1.00 97.56 87 HIS A O 1
ATOM 656 N N . THR A 1 88 ? -9.593 -8.156 5.976 1.00 96.50 88 THR A N 1
ATOM 657 C CA . THR A 1 88 ? -10.278 -9.388 6.399 1.00 96.50 88 THR A CA 1
ATOM 658 C C . THR A 1 88 ? -9.844 -10.588 5.565 1.00 96.50 88 THR A C 1
ATOM 660 O O . THR A 1 88 ? -9.475 -11.620 6.125 1.00 96.50 88 THR A O 1
ATOM 663 N N . VAL A 1 89 ? -9.853 -10.464 4.233 1.00 96.81 89 VAL A N 1
ATOM 664 C CA . VAL A 1 89 ? -9.434 -11.568 3.357 1.00 96.81 89 VAL A CA 1
ATOM 665 C C . VAL A 1 89 ? -7.937 -11.841 3.499 1.00 96.81 89 VAL A C 1
ATOM 667 O O . VAL A 1 89 ? -7.529 -12.998 3.570 1.00 96.81 89 VAL A O 1
ATOM 670 N N . THR A 1 90 ? -7.123 -10.793 3.641 1.00 96.50 90 THR A N 1
ATOM 671 C CA . THR A 1 90 ? -5.670 -10.919 3.823 1.00 96.50 90 THR A CA 1
ATOM 672 C C . THR A 1 90 ? -5.305 -11.589 5.147 1.00 96.50 90 THR A C 1
ATOM 674 O O . THR A 1 90 ? -4.380 -12.393 5.179 1.00 96.50 90 THR A O 1
ATOM 677 N N . ALA A 1 91 ? -6.050 -11.349 6.228 1.00 94.62 91 ALA A N 1
ATOM 678 C CA . ALA A 1 91 ? -5.815 -12.004 7.517 1.00 94.62 91 ALA A CA 1
ATOM 679 C C . ALA A 1 91 ? -6.027 -13.531 7.470 1.00 94.62 91 ALA A C 1
ATOM 681 O O . ALA A 1 91 ? -5.452 -14.258 8.280 1.00 94.62 91 ALA A O 1
ATOM 682 N N . ALA A 1 92 ? -6.837 -14.021 6.525 1.00 92.75 92 ALA A N 1
ATOM 683 C CA . ALA A 1 92 ? -7.042 -15.448 6.271 1.00 92.75 92 ALA A CA 1
ATOM 684 C C . ALA A 1 92 ? -6.084 -16.020 5.207 1.00 92.75 92 ALA A C 1
ATOM 686 O O . ALA A 1 92 ? -6.054 -17.233 4.986 1.00 92.75 92 ALA A O 1
ATOM 687 N N . TRP A 1 93 ? -5.311 -15.168 4.531 1.00 95.12 93 TRP A N 1
ATOM 688 C CA . TRP A 1 93 ? -4.404 -15.579 3.471 1.00 95.12 93 TRP A CA 1
ATOM 689 C C . TRP A 1 93 ? -3.124 -16.183 4.042 1.00 95.12 93 TRP A C 1
ATOM 691 O O . TRP A 1 93 ? -2.512 -15.644 4.961 1.00 95.12 93 TRP A O 1
ATOM 701 N N . THR A 1 94 ? -2.689 -17.300 3.462 1.00 94.88 94 THR A N 1
ATOM 702 C CA . THR A 1 94 ? -1.353 -17.850 3.705 1.00 94.88 94 THR A CA 1
ATOM 703 C C . THR A 1 94 ? -0.460 -17.462 2.530 1.00 94.88 94 THR A C 1
ATOM 705 O O . THR A 1 94 ? -0.662 -17.998 1.435 1.00 94.88 94 THR A O 1
ATOM 708 N N . PRO A 1 95 ? 0.510 -16.546 2.716 1.00 94.19 95 PRO A N 1
ATOM 709 C CA . PRO A 1 95 ? 1.393 -16.141 1.634 1.00 94.19 95 PRO A CA 1
ATOM 710 C C . PRO A 1 95 ? 2.200 -17.332 1.097 1.00 94.19 95 PRO A C 1
ATOM 712 O O . PRO A 1 95 ? 2.607 -18.206 1.873 1.00 94.19 95 PRO A O 1
ATOM 715 N N . PRO A 1 96 ? 2.455 -17.391 -0.221 1.00 93.75 96 PRO A N 1
ATOM 716 C CA . PRO A 1 96 ? 3.264 -18.451 -0.805 1.00 93.75 96 PRO A CA 1
ATOM 717 C C . PRO A 1 96 ? 4.708 -18.402 -0.288 1.00 93.75 96 PRO A C 1
ATOM 719 O O . PRO A 1 96 ? 5.202 -17.372 0.175 1.00 93.75 96 PRO A O 1
ATOM 722 N N . SER A 1 97 ? 5.418 -19.526 -0.411 1.00 93.31 97 SER A N 1
ATOM 723 C CA . SER A 1 97 ? 6.841 -19.585 -0.064 1.00 93.31 97 SER A CA 1
ATOM 724 C C . SER A 1 97 ? 7.636 -18.524 -0.835 1.00 93.31 97 SER A C 1
ATOM 726 O O . SER A 1 97 ? 7.455 -18.355 -2.041 1.00 93.31 97 SER A O 1
ATOM 728 N N . GLY A 1 98 ? 8.506 -17.800 -0.128 1.00 91.12 98 GLY A N 1
ATOM 729 C CA . GLY A 1 98 ? 9.311 -16.718 -0.698 1.00 91.12 98 GLY A CA 1
ATOM 730 C C . GLY A 1 98 ? 8.592 -15.370 -0.826 1.00 91.12 98 GLY A C 1
ATOM 731 O O . GLY A 1 98 ? 9.212 -14.415 -1.298 1.00 91.12 98 GLY A O 1
ATOM 732 N N . PHE A 1 99 ? 7.331 -15.256 -0.390 1.00 96.50 99 PHE A N 1
ATOM 733 C CA . PHE A 1 99 ? 6.645 -13.968 -0.318 1.00 96.50 99 PHE A CA 1
ATOM 734 C C . PHE A 1 99 ? 7.447 -12.985 0.541 1.00 96.50 99 PHE A C 1
ATOM 736 O O . PHE A 1 99 ? 7.757 -13.256 1.702 1.00 96.50 99 PHE A O 1
ATOM 743 N N . THR A 1 100 ? 7.801 -11.847 -0.050 1.00 96.44 100 THR A N 1
ATOM 744 C CA . THR A 1 100 ? 8.648 -10.836 0.581 1.00 96.44 100 THR A CA 1
ATOM 745 C C . THR A 1 100 ? 8.065 -9.467 0.300 1.00 96.44 100 THR A C 1
ATOM 747 O O . THR A 1 100 ? 7.912 -9.101 -0.860 1.00 96.44 100 THR A O 1
ATOM 750 N N . ARG A 1 101 ? 7.796 -8.702 1.355 1.00 97.56 101 ARG A N 1
ATOM 751 C CA . ARG A 1 101 ? 7.484 -7.271 1.314 1.00 97.56 101 ARG A CA 1
ATOM 752 C C . ARG A 1 101 ? 8.147 -6.599 2.511 1.00 97.56 101 ARG A C 1
ATOM 754 O O . ARG A 1 101 ? 8.445 -7.267 3.503 1.00 97.56 101 ARG A O 1
ATOM 761 N N . HIS A 1 102 ? 8.420 -5.305 2.400 1.00 96.94 102 HIS A N 1
ATOM 762 C CA . HIS A 1 102 ? 8.954 -4.529 3.517 1.00 96.94 102 HIS A CA 1
ATOM 763 C C . HIS A 1 102 ? 7.898 -4.386 4.627 1.00 96.94 102 HIS A C 1
ATOM 765 O O . HIS A 1 102 ? 6.739 -4.779 4.462 1.00 96.94 102 HIS A O 1
ATOM 771 N N . ALA A 1 103 ? 8.304 -3.842 5.772 1.00 96.62 103 ALA A N 1
ATOM 772 C CA . ALA A 1 103 ? 7.406 -3.553 6.880 1.00 96.62 103 ALA A CA 1
ATOM 773 C C . ALA A 1 103 ? 7.343 -2.048 7.145 1.00 96.62 103 ALA A C 1
ATOM 775 O O . ALA A 1 103 ? 8.366 -1.369 7.126 1.00 96.62 103 ALA A O 1
ATOM 776 N N . TRP A 1 104 ? 6.145 -1.559 7.432 1.00 95.69 104 TRP A N 1
ATOM 777 C CA . TRP A 1 104 ? 5.822 -0.247 7.981 1.00 95.69 104 TRP A CA 1
ATOM 778 C C . TRP A 1 104 ? 5.678 -0.349 9.501 1.00 95.69 104 TRP A C 1
ATOM 780 O O . TRP A 1 104 ? 4.656 0.009 10.091 1.00 95.69 104 TRP A O 1
ATOM 790 N N . ASP A 1 105 ? 6.695 -0.925 10.138 1.00 93.06 105 ASP A N 1
ATOM 791 C CA . ASP A 1 105 ? 6.838 -0.940 11.587 1.00 93.06 105 ASP A CA 1
ATOM 792 C C . ASP A 1 105 ? 7.826 0.144 12.047 1.00 93.06 105 ASP A C 1
ATOM 794 O O . ASP A 1 105 ? 8.207 1.036 11.285 1.00 93.06 105 ASP A O 1
ATOM 798 N N . PHE A 1 106 ? 8.209 0.116 13.324 1.00 90.19 106 PHE A N 1
ATOM 799 C CA . PHE A 1 106 ? 9.121 1.123 13.859 1.00 90.19 106 PHE A CA 1
ATOM 800 C C . PHE A 1 106 ? 10.451 1.169 13.096 1.00 90.19 106 PHE A C 1
ATOM 802 O O . PHE A 1 106 ? 10.940 2.260 12.804 1.00 90.19 106 PHE A O 1
ATOM 809 N N . ASP A 1 107 ? 11.007 0.011 12.735 1.00 91.69 107 ASP A N 1
ATOM 810 C CA . ASP A 1 107 ? 12.268 -0.049 12.001 1.00 91.69 107 ASP A CA 1
ATOM 811 C C . ASP A 1 107 ? 12.085 0.437 10.559 1.00 91.69 107 ASP A C 1
ATOM 813 O O . ASP A 1 107 ? 12.924 1.191 10.059 1.00 91.69 107 ASP A O 1
ATOM 817 N N . GLY A 1 108 ? 10.954 0.098 9.933 1.00 94.00 108 GLY A N 1
ATOM 818 C CA . GLY A 1 108 ? 10.580 0.588 8.605 1.00 94.00 108 GLY A CA 1
ATOM 819 C C . GLY A 1 108 ? 10.473 2.111 8.503 1.00 94.00 108 GLY A C 1
ATOM 820 O O . GLY A 1 108 ? 10.922 2.693 7.516 1.00 94.00 108 GLY A O 1
ATOM 821 N N . PHE A 1 109 ? 9.927 2.776 9.525 1.00 91.38 109 PHE A N 1
ATOM 822 C CA . PHE A 1 109 ? 9.804 4.239 9.537 1.00 91.38 109 PHE A CA 1
ATOM 823 C C . PHE A 1 109 ? 11.042 4.960 10.080 1.00 91.38 109 PHE A C 1
ATOM 825 O O . PHE A 1 109 ? 11.401 6.030 9.589 1.00 91.38 109 PHE A O 1
ATOM 832 N N . PHE A 1 110 ? 11.672 4.415 11.123 1.00 89.19 110 PHE A N 1
ATOM 833 C CA . PHE A 1 110 ? 12.600 5.157 11.986 1.00 89.19 110 PHE A CA 1
ATOM 834 C C . PHE A 1 110 ? 13.843 4.372 12.416 1.00 89.19 110 PHE A C 1
ATOM 836 O O . PHE A 1 110 ? 14.604 4.872 13.256 1.00 89.19 110 PHE A O 1
ATOM 843 N N . GLY A 1 111 ? 14.024 3.155 11.900 1.00 89.44 111 GLY A N 1
ATOM 844 C CA . GLY A 1 111 ? 15.155 2.290 12.209 1.00 89.44 111 GLY A CA 1
ATOM 845 C C . GLY A 1 111 ? 16.468 2.785 11.604 1.00 89.44 111 GLY A C 1
ATOM 846 O O . GLY A 1 111 ? 16.603 3.920 11.147 1.00 89.44 111 GLY A O 1
ATOM 847 N N . ALA A 1 112 ? 17.476 1.912 11.583 1.00 90.12 112 ALA A N 1
ATOM 848 C CA . ALA A 1 112 ? 18.789 2.254 11.028 1.00 90.12 112 ALA A CA 1
ATOM 849 C C . ALA A 1 112 ? 18.768 2.460 9.498 1.00 90.12 112 ALA A C 1
ATOM 851 O O . ALA A 1 112 ? 19.576 3.227 8.972 1.00 90.12 112 ALA A O 1
ATOM 852 N N . ALA A 1 113 ? 17.849 1.785 8.802 1.00 92.69 113 ALA A N 1
ATOM 853 C CA . ALA A 1 113 ? 17.668 1.836 7.353 1.00 92.69 113 ALA A CA 1
ATOM 854 C C . ALA A 1 113 ? 16.166 1.937 7.009 1.00 92.69 113 ALA A C 1
ATOM 856 O O . ALA A 1 113 ? 15.581 0.955 6.557 1.00 92.69 113 ALA A O 1
ATOM 857 N N . PRO A 1 114 ? 15.528 3.091 7.276 1.00 94.56 114 PRO A N 1
ATOM 858 C CA . PRO A 1 114 ? 14.097 3.269 7.044 1.00 94.56 114 PRO A CA 1
ATOM 859 C C . PRO A 1 114 ? 13.769 3.245 5.545 1.00 94.56 114 PRO A C 1
ATOM 861 O O . PRO A 1 114 ? 14.570 3.704 4.725 1.00 94.56 114 PRO A O 1
ATOM 864 N N . ASN A 1 115 ? 12.575 2.763 5.193 1.00 94.38 115 ASN A N 1
ATOM 865 C CA . ASN A 1 115 ? 12.165 2.502 3.806 1.00 94.38 115 ASN A CA 1
ATOM 866 C C . ASN A 1 115 ? 12.204 3.770 2.933 1.00 94.38 115 ASN A C 1
ATOM 868 O O . ASN A 1 115 ? 12.675 3.729 1.801 1.00 94.38 115 ASN A O 1
ATOM 872 N N . TRP A 1 116 ? 11.778 4.914 3.479 1.00 91.69 116 TRP A N 1
ATOM 873 C CA . TRP A 1 116 ? 11.786 6.213 2.784 1.00 91.69 116 TRP A CA 1
ATOM 874 C C . TRP A 1 116 ? 13.038 7.057 3.053 1.00 91.69 116 TRP A C 1
ATOM 876 O O . TRP A 1 116 ? 13.104 8.238 2.708 1.00 91.69 116 TRP A O 1
ATOM 886 N N . GLY A 1 117 ? 14.059 6.459 3.664 1.00 92.19 117 GLY A N 1
ATOM 887 C CA . GLY A 1 117 ? 15.287 7.153 4.012 1.00 92.19 117 GLY A CA 1
ATOM 888 C C . GLY A 1 117 ? 15.175 8.016 5.270 1.00 92.19 117 GLY A C 1
ATOM 889 O O . GLY A 1 117 ? 14.149 8.121 5.941 1.00 92.19 117 GLY A O 1
ATOM 890 N N . ARG A 1 118 ? 16.316 8.589 5.650 1.00 90.56 118 ARG A N 1
ATOM 891 C CA . ARG A 1 118 ? 16.500 9.239 6.949 1.00 90.56 118 ARG A CA 1
ATOM 892 C C . ARG A 1 118 ? 16.031 10.683 6.913 1.00 90.56 118 ARG A C 1
ATOM 894 O O . ARG A 1 118 ? 16.790 11.565 6.495 1.00 90.56 118 ARG A O 1
ATOM 901 N N . PHE A 1 119 ? 14.815 10.939 7.395 1.00 88.25 119 PHE A N 1
ATOM 902 C CA . PHE A 1 119 ? 14.270 12.297 7.479 1.00 88.25 119 PHE A CA 1
ATOM 903 C C . PHE A 1 119 ? 15.195 13.233 8.278 1.00 88.25 119 PHE A C 1
ATOM 905 O O . PHE A 1 119 ? 15.270 14.423 7.984 1.00 88.25 119 PHE A O 1
ATOM 912 N N . GLU A 1 120 ? 15.969 12.702 9.232 1.00 87.06 120 GLU A N 1
ATOM 913 C CA . GLU A 1 120 ? 16.929 13.453 10.044 1.00 87.06 120 GLU A CA 1
ATOM 914 C C . GLU A 1 120 ? 18.034 14.098 9.201 1.00 87.06 120 GLU A C 1
ATOM 916 O O . GLU A 1 120 ? 18.652 15.079 9.613 1.00 87.06 120 GLU A O 1
ATOM 921 N N . THR A 1 121 ? 18.312 13.551 8.021 1.00 88.38 121 THR A N 1
ATOM 922 C CA . THR A 1 121 ? 19.304 14.097 7.086 1.00 88.38 121 THR A CA 1
ATOM 923 C C . THR A 1 121 ? 18.703 15.077 6.081 1.00 88.38 121 THR A C 1
ATOM 925 O O . THR A 1 121 ? 19.433 15.628 5.262 1.00 88.38 121 THR A O 1
ATOM 928 N N . SER A 1 122 ? 17.395 15.347 6.165 1.00 89.69 122 SER A N 1
ATOM 929 C CA . SER A 1 122 ? 16.714 16.280 5.271 1.00 89.69 122 SER A CA 1
ATOM 930 C C . SER A 1 122 ? 17.310 17.691 5.377 1.00 89.69 122 SER A C 1
ATOM 932 O O . SER A 1 122 ? 17.381 18.242 6.484 1.00 89.69 122 SER A O 1
ATOM 934 N N . PRO A 1 123 ? 17.680 18.323 4.245 1.00 89.19 123 PRO A N 1
ATOM 935 C CA . PRO A 1 123 ? 18.170 19.700 4.231 1.00 89.19 123 PRO A CA 1
ATOM 936 C C . PRO A 1 123 ? 17.065 20.721 4.551 1.00 89.19 123 PRO A C 1
ATOM 938 O O . PRO A 1 123 ? 17.366 21.879 4.819 1.00 89.19 123 PRO A O 1
ATOM 941 N N . PHE A 1 124 ? 15.794 20.302 4.548 1.00 87.44 124 PHE A N 1
ATOM 942 C CA . PHE A 1 124 ? 14.640 21.159 4.836 1.00 87.44 124 PHE A CA 1
ATOM 943 C C . PHE A 1 124 ? 14.298 21.250 6.336 1.00 87.44 124 PHE A C 1
ATOM 945 O O . PHE A 1 124 ? 13.415 22.018 6.716 1.00 87.44 124 PHE A O 1
ATOM 952 N N . LEU A 1 125 ? 14.975 20.473 7.193 1.00 89.12 125 LEU A N 1
ATOM 953 C CA . LEU A 1 125 ? 14.785 20.487 8.646 1.00 89.12 125 LEU A CA 1
ATOM 954 C C . LEU A 1 125 ? 15.931 21.232 9.342 1.00 89.12 125 LEU A C 1
ATOM 956 O O . LEU A 1 125 ? 16.997 20.663 9.610 1.00 89.12 125 LEU A O 1
ATOM 960 N N . ASP A 1 126 ? 15.679 22.500 9.671 1.00 86.88 126 ASP A N 1
ATOM 961 C CA . ASP A 1 126 ? 16.568 23.385 10.425 1.00 86.88 126 ASP A CA 1
ATOM 962 C C . ASP A 1 126 ? 16.196 23.455 11.917 1.00 86.88 126 ASP A C 1
ATOM 964 O O . ASP A 1 126 ? 15.062 23.169 12.299 1.00 86.88 126 ASP A O 1
ATOM 968 N N . GLY A 1 127 ? 17.183 23.805 12.757 1.00 86.88 127 GLY A N 1
ATOM 969 C CA . GLY A 1 127 ? 17.114 23.975 14.221 1.00 86.88 127 GLY A CA 1
ATOM 970 C C . GLY A 1 127 ? 15.795 23.580 14.895 1.00 86.88 127 GLY A C 1
ATOM 971 O O . GLY A 1 127 ? 15.561 22.411 15.186 1.00 86.88 127 GLY A O 1
ATOM 972 N N . ALA A 1 128 ? 14.910 24.557 15.107 1.00 90.88 128 ALA A N 1
ATOM 973 C CA . ALA A 1 128 ? 13.658 24.351 15.834 1.00 90.88 128 ALA A CA 1
ATOM 974 C C . ALA A 1 128 ? 12.656 23.417 15.123 1.00 90.88 128 ALA A C 1
ATOM 976 O O . ALA A 1 128 ? 11.920 22.691 15.791 1.00 90.88 128 ALA A O 1
ATOM 977 N N . ARG A 1 129 ? 12.609 23.404 13.781 1.00 90.25 129 ARG A N 1
ATOM 978 C CA . ARG A 1 129 ? 11.729 22.488 13.028 1.00 90.25 129 ARG A CA 1
ATOM 979 C C . ARG A 1 129 ? 12.190 21.051 13.182 1.00 90.25 129 ARG A C 1
ATOM 981 O O . ARG A 1 129 ? 11.368 20.162 13.386 1.00 90.25 129 ARG A O 1
ATOM 988 N N . ARG A 1 130 ? 13.504 20.835 13.112 1.00 91.12 130 ARG A N 1
ATOM 989 C CA . ARG A 1 130 ? 14.126 19.538 13.360 1.00 91.12 130 ARG A CA 1
ATOM 990 C C . ARG A 1 130 ? 13.749 19.035 14.750 1.00 91.12 130 ARG A C 1
ATOM 992 O O . ARG A 1 130 ? 13.192 17.946 14.849 1.00 91.12 130 ARG A O 1
ATOM 999 N N . ASP A 1 131 ? 13.965 19.842 15.785 1.00 93.06 131 ASP A N 1
ATOM 1000 C CA . ASP A 1 131 ? 13.651 19.464 17.168 1.00 93.06 131 ASP A CA 1
ATOM 1001 C C . ASP A 1 131 ? 12.170 19.107 17.350 1.00 93.06 131 ASP A C 1
ATOM 1003 O O . ASP A 1 131 ? 11.847 18.102 17.985 1.00 93.06 131 ASP A O 1
ATOM 1007 N N . LEU A 1 132 ? 11.263 19.876 16.737 1.00 93.94 132 LEU A N 1
ATOM 1008 C CA . LEU A 1 132 ? 9.828 19.593 16.768 1.00 93.94 132 LEU A CA 1
ATOM 1009 C C . LEU A 1 132 ? 9.485 18.247 16.109 1.00 93.94 132 LEU A C 1
ATOM 1011 O O . LEU A 1 132 ? 8.713 17.468 16.670 1.00 93.94 132 LEU A O 1
ATOM 1015 N N . VAL A 1 133 ? 10.065 17.948 14.943 1.00 93.38 133 VAL A N 1
ATOM 1016 C CA . VAL A 1 133 ? 9.840 16.668 14.251 1.00 93.38 133 VAL A CA 1
ATOM 1017 C C . VAL A 1 133 ? 10.400 15.500 15.065 1.00 93.38 133 VAL A C 1
ATOM 1019 O O . VAL A 1 133 ? 9.734 14.472 15.181 1.00 93.38 133 VAL A O 1
ATOM 1022 N N . PHE A 1 134 ? 11.566 15.653 15.700 1.00 92.69 134 PHE A N 1
ATOM 1023 C CA . PHE A 1 134 ? 12.099 14.631 16.605 1.00 92.69 134 PHE A CA 1
ATOM 1024 C C . PHE A 1 134 ? 11.185 14.395 17.812 1.00 92.69 134 PHE A C 1
ATOM 1026 O O . PHE A 1 134 ? 10.899 13.248 18.142 1.00 92.69 134 PHE A O 1
ATOM 1033 N N . GLN A 1 135 ? 10.655 15.448 18.438 1.00 95.31 135 GLN A N 1
ATOM 1034 C CA . GLN A 1 135 ? 9.686 15.295 19.530 1.00 95.31 135 GLN A CA 1
ATOM 1035 C C . GLN A 1 135 ? 8.407 14.578 19.068 1.00 95.31 135 GLN A C 1
ATOM 1037 O O . GLN A 1 135 ? 7.882 13.721 19.786 1.00 95.31 135 GLN A O 1
ATOM 1042 N N . ALA A 1 136 ? 7.917 14.888 17.862 1.00 93.62 136 ALA A N 1
ATOM 1043 C CA . ALA A 1 136 ? 6.769 14.207 17.269 1.00 93.62 136 ALA A CA 1
ATOM 1044 C C . ALA A 1 136 ? 7.057 12.718 17.008 1.00 93.62 136 ALA A C 1
ATOM 1046 O O . ALA A 1 136 ? 6.229 11.875 17.361 1.00 93.62 136 ALA A O 1
ATOM 1047 N N . ARG A 1 137 ? 8.243 12.387 16.476 1.00 92.56 137 ARG A N 1
ATOM 1048 C CA . ARG A 1 137 ? 8.715 11.005 16.302 1.00 92.56 137 ARG A CA 1
ATOM 1049 C C . ARG A 1 137 ? 8.722 10.253 17.626 1.00 92.56 137 ARG A C 1
ATOM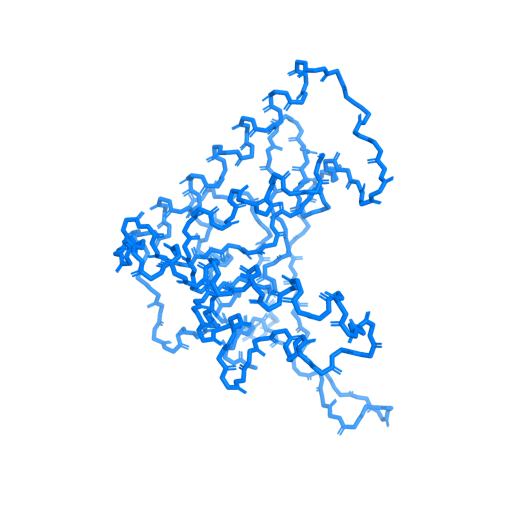 1051 O O . ARG A 1 137 ? 8.124 9.188 17.698 1.00 92.56 137 ARG A O 1
ATOM 1058 N N . GLU A 1 138 ? 9.347 10.792 18.673 1.00 93.44 138 GLU A N 1
ATOM 1059 C CA . GLU A 1 138 ? 9.425 10.109 19.974 1.00 93.44 138 GLU A CA 1
ATOM 1060 C C . GLU A 1 138 ? 8.031 9.866 20.574 1.00 93.44 138 GLU A C 1
ATOM 1062 O O . GLU A 1 138 ? 7.749 8.802 21.133 1.00 93.44 138 GLU A O 1
ATOM 1067 N N . LYS A 1 139 ? 7.108 10.821 20.400 1.00 93.69 139 LYS A N 1
ATOM 1068 C CA . LYS A 1 139 ? 5.712 10.652 20.817 1.00 93.69 139 LYS A CA 1
ATOM 1069 C C . LYS A 1 139 ? 5.006 9.549 20.022 1.00 93.69 139 LYS A C 1
ATOM 1071 O O . LYS A 1 139 ? 4.316 8.728 20.626 1.00 93.69 139 LYS A O 1
ATOM 1076 N N . ALA A 1 140 ? 5.177 9.516 18.700 1.00 90.38 140 ALA A N 1
ATOM 1077 C CA . ALA A 1 140 ? 4.600 8.487 17.836 1.00 90.38 140 ALA A CA 1
ATOM 1078 C C . ALA A 1 140 ? 5.178 7.097 18.147 1.00 90.38 140 ALA A C 1
ATOM 1080 O O . ALA A 1 140 ? 4.423 6.143 18.310 1.00 90.38 140 ALA A O 1
ATOM 1081 N N . ALA A 1 141 ? 6.497 7.002 18.332 1.00 89.31 141 ALA A N 1
ATOM 1082 C CA . ALA A 1 141 ? 7.208 5.786 18.714 1.00 89.31 141 ALA A CA 1
ATOM 1083 C C . ALA A 1 141 ? 6.657 5.189 20.013 1.00 89.31 141 ALA A C 1
ATOM 1085 O O . ALA A 1 141 ? 6.337 4.003 20.080 1.00 89.31 141 ALA A O 1
ATOM 1086 N N . LYS A 1 142 ? 6.486 6.034 21.036 1.00 91.06 142 LYS A N 1
ATOM 1087 C CA . LYS A 1 142 ? 5.921 5.627 22.325 1.00 91.06 142 LYS A CA 1
ATOM 1088 C C . LYS A 1 142 ? 4.460 5.185 22.217 1.00 91.06 142 LYS A C 1
ATOM 1090 O O . LYS A 1 142 ? 4.048 4.283 22.937 1.00 91.06 142 LYS A O 1
ATOM 1095 N N . ALA A 1 143 ? 3.667 5.824 21.358 1.00 88.94 143 ALA A N 1
ATOM 1096 C CA . ALA A 1 143 ? 2.281 5.421 21.134 1.00 88.94 143 ALA A CA 1
ATOM 1097 C C . ALA A 1 143 ? 2.198 4.062 20.418 1.00 88.94 143 ALA A C 1
ATOM 1099 O O . ALA A 1 143 ? 1.429 3.197 20.833 1.00 88.94 143 ALA A O 1
ATOM 1100 N N . LEU A 1 144 ? 3.021 3.857 19.384 1.00 87.38 144 LEU A N 1
ATOM 1101 C CA . LEU A 1 144 ? 3.065 2.616 18.609 1.00 87.38 144 LEU A CA 1
ATOM 1102 C C . LEU A 1 144 ? 3.611 1.433 19.413 1.00 87.38 144 LEU A C 1
ATOM 1104 O O . LEU A 1 144 ? 3.110 0.325 19.256 1.00 87.38 144 LEU A O 1
ATOM 1108 N N . SER A 1 145 ? 4.586 1.644 20.305 1.00 88.94 145 SER A N 1
ATOM 1109 C CA . SER A 1 145 ? 5.162 0.554 21.110 1.00 88.94 145 SER A CA 1
ATOM 1110 C C . SER A 1 145 ? 4.166 -0.084 22.084 1.00 88.94 145 SER A C 1
ATOM 1112 O O . SER A 1 145 ? 4.336 -1.242 22.460 1.00 88.94 145 SER A O 1
ATOM 1114 N N . GLY A 1 146 ? 3.121 0.651 22.475 1.00 89.06 146 GLY A N 1
ATOM 1115 C CA . GLY A 1 146 ? 2.008 0.131 23.270 1.00 89.06 146 GLY A CA 1
ATOM 1116 C C . GLY A 1 146 ? 0.860 -0.449 22.440 1.00 89.06 146 GLY A C 1
ATOM 1117 O O . GLY A 1 146 ? -0.100 -0.954 23.021 1.00 89.06 146 GLY A O 1
ATOM 1118 N N . HIS A 1 147 ? 0.914 -0.355 21.109 1.00 89.19 147 HIS A N 1
ATOM 1119 C CA . HIS A 1 147 ? -0.157 -0.827 20.240 1.00 89.19 147 HIS A CA 1
ATOM 1120 C C . HIS A 1 147 ? -0.014 -2.323 19.952 1.00 89.19 147 HIS A C 1
ATOM 1122 O O . HIS A 1 147 ? 1.082 -2.838 19.730 1.00 89.19 147 HIS A O 1
ATOM 1128 N N . GLU A 1 148 ? -1.135 -3.041 19.954 1.00 90.56 148 GLU A N 1
ATOM 1129 C CA . GLU A 1 148 ? -1.136 -4.489 19.766 1.00 90.56 148 GLU A CA 1
ATOM 1130 C C . GLU A 1 148 ? -0.582 -4.860 18.381 1.00 90.56 148 GLU A C 1
ATOM 1132 O O . GLU A 1 148 ? -1.046 -4.375 17.348 1.00 90.56 148 GLU A O 1
ATOM 1137 N N . ARG A 1 149 ? 0.393 -5.773 18.372 1.00 91.56 149 ARG A N 1
ATOM 1138 C CA . ARG A 1 149 ? 0.975 -6.364 17.163 1.00 91.56 149 ARG A CA 1
ATOM 1139 C C . ARG A 1 149 ? 0.598 -7.841 17.076 1.00 91.56 149 ARG A C 1
ATOM 1141 O O . ARG A 1 149 ? 1.415 -8.726 17.315 1.00 91.56 149 ARG A O 1
ATOM 1148 N N . SER A 1 150 ? -0.670 -8.090 16.776 1.00 91.69 150 SER A N 1
ATOM 1149 C CA . SER A 1 150 ? -1.225 -9.418 16.501 1.00 91.69 150 SER A CA 1
ATOM 1150 C C . SER A 1 150 ? -1.837 -9.439 15.103 1.00 91.69 150 SER A C 1
ATOM 1152 O O . SER A 1 150 ? -2.052 -8.385 14.507 1.00 91.69 150 SER A O 1
ATOM 1154 N N . THR A 1 151 ? -2.194 -10.620 14.599 1.00 88.50 151 THR A N 1
ATOM 1155 C CA . THR A 1 151 ? -2.877 -10.773 13.301 1.00 88.50 151 THR A CA 1
ATOM 1156 C C . THR A 1 151 ? -4.218 -10.032 13.214 1.00 88.50 151 THR A C 1
ATOM 1158 O O . THR A 1 151 ? -4.740 -9.836 12.123 1.00 88.50 151 THR A O 1
ATOM 1161 N N . ARG A 1 152 ? -4.779 -9.585 14.348 1.00 90.31 152 ARG A N 1
ATOM 1162 C CA . ARG A 1 152 ? -5.976 -8.733 14.389 1.00 90.31 152 ARG A CA 1
ATOM 1163 C C . ARG A 1 152 ? -5.695 -7.306 13.908 1.00 90.31 152 ARG A C 1
ATOM 1165 O O . ARG A 1 152 ? -6.554 -6.703 13.272 1.00 90.31 152 ARG A O 1
ATOM 1172 N N . ASN A 1 153 ? -4.513 -6.773 14.218 1.00 93.00 153 ASN A N 1
ATOM 1173 C CA . ASN A 1 153 ? -4.187 -5.354 14.029 1.00 93.00 153 ASN A CA 1
ATOM 1174 C C . ASN A 1 153 ? -2.970 -5.117 13.131 1.00 93.00 153 ASN A C 1
ATOM 1176 O O . ASN A 1 153 ? -2.702 -3.966 12.798 1.00 93.00 153 ASN A O 1
ATOM 1180 N N . PHE A 1 154 ? -2.227 -6.164 12.770 1.00 95.44 154 PHE A N 1
ATOM 1181 C CA . PHE A 1 154 ? -1.002 -6.088 11.984 1.00 95.44 154 PHE A CA 1
ATOM 1182 C C . PHE A 1 154 ? -0.969 -7.205 10.932 1.00 95.44 154 PHE A C 1
ATOM 1184 O O . PHE A 1 154 ? -1.126 -8.382 11.264 1.00 95.44 154 PHE A O 1
ATOM 1191 N N . GLY A 1 155 ? -0.726 -6.835 9.677 1.00 96.44 155 GLY A N 1
ATOM 1192 C CA . GLY A 1 155 ? -0.779 -7.714 8.509 1.00 96.44 155 GLY A CA 1
ATOM 1193 C C . GLY A 1 155 ? -0.272 -6.995 7.259 1.00 96.44 155 GLY A C 1
ATOM 1194 O O . GLY A 1 155 ? 0.294 -5.911 7.374 1.00 96.44 155 GLY A O 1
ATOM 1195 N N . ILE A 1 156 ? -0.442 -7.581 6.070 1.00 97.8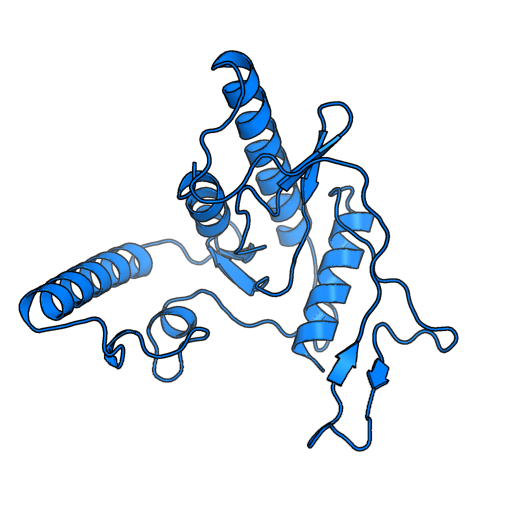8 156 ILE A N 1
ATOM 1196 C CA . ILE A 1 156 ? -0.168 -6.843 4.827 1.00 97.88 156 ILE A CA 1
ATOM 1197 C C . ILE A 1 156 ? -1.251 -5.772 4.640 1.00 97.88 156 ILE A C 1
ATOM 1199 O O . ILE A 1 156 ? -2.444 -6.062 4.729 1.00 97.88 156 ILE A O 1
ATOM 1203 N N . ILE A 1 157 ? -0.805 -4.547 4.390 1.00 98.19 157 ILE A N 1
ATOM 1204 C CA . ILE A 1 157 ? -1.609 -3.355 4.125 1.00 98.19 157 ILE A CA 1
ATOM 1205 C C . ILE A 1 157 ? -1.192 -2.732 2.790 1.00 98.19 157 ILE A C 1
ATOM 1207 O O . ILE A 1 157 ? -0.126 -3.056 2.259 1.00 98.19 157 ILE A O 1
ATOM 1211 N N . HIS A 1 158 ? -2.010 -1.825 2.263 1.00 98.44 158 HIS A N 1
ATOM 1212 C CA . HIS A 1 158 ? -1.683 -1.106 1.030 1.00 98.44 158 HIS A CA 1
ATOM 1213 C C . HIS A 1 158 ? -0.657 0.008 1.256 1.00 98.44 158 HIS A C 1
ATOM 1215 O O . HIS A 1 158 ? 0.198 0.229 0.409 1.00 98.44 158 HIS A O 1
ATOM 1221 N N . ALA A 1 159 ? -0.739 0.691 2.397 1.00 97.69 159 ALA A N 1
ATOM 1222 C CA . ALA A 1 159 ? 0.139 1.767 2.857 1.00 97.69 159 ALA A CA 1
ATOM 1223 C C . ALA A 1 159 ? 0.132 3.082 2.053 1.00 97.69 159 ALA A C 1
ATOM 1225 O O . ALA A 1 159 ? 0.768 4.037 2.489 1.00 97.69 159 ALA A O 1
ATOM 1226 N N . ASP A 1 160 ? -0.635 3.176 0.965 1.00 97.06 160 ASP A N 1
ATOM 1227 C CA . ASP A 1 160 ? -0.700 4.378 0.116 1.00 97.06 160 ASP A CA 1
ATOM 1228 C C . ASP A 1 160 ? -2.102 4.628 -0.475 1.00 97.06 160 ASP A C 1
ATOM 1230 O O . ASP A 1 160 ? -2.288 4.923 -1.654 1.00 97.06 160 ASP A O 1
ATOM 1234 N N . LEU A 1 161 ? -3.138 4.483 0.359 1.00 96.25 161 LEU A N 1
ATOM 1235 C CA . LEU A 1 161 ? -4.542 4.713 -0.019 1.00 96.25 161 LEU A CA 1
ATOM 1236 C C . LEU A 1 161 ? -4.903 6.202 -0.085 1.00 96.25 161 LEU A C 1
ATOM 1238 O O . LEU A 1 161 ? -5.885 6.655 0.507 1.00 96.25 161 LEU A O 1
ATOM 1242 N N . VAL A 1 162 ? -4.090 6.980 -0.787 1.00 95.56 162 VAL A N 1
ATOM 1243 C CA . VAL A 1 162 ? -4.375 8.382 -1.085 1.00 95.56 162 VAL A CA 1
ATOM 1244 C C . VAL A 1 162 ? -5.499 8.499 -2.118 1.00 95.56 162 VAL A C 1
ATOM 1246 O O . VAL A 1 162 ? -5.826 7.559 -2.840 1.00 95.56 162 VAL A O 1
ATOM 1249 N N . ARG A 1 163 ? -6.125 9.674 -2.197 1.00 94.00 163 ARG A N 1
ATOM 1250 C CA . ARG A 1 163 ? -7.296 9.947 -3.053 1.00 94.00 163 ARG A CA 1
ATOM 1251 C C . ARG A 1 163 ? -7.049 9.768 -4.557 1.00 94.00 163 ARG A C 1
ATOM 1253 O O . ARG A 1 163 ? -8.013 9.614 -5.305 1.00 94.00 163 ARG A O 1
ATOM 1260 N N . GLU A 1 164 ? -5.794 9.788 -4.988 1.00 95.44 164 GLU A N 1
ATOM 1261 C CA . GLU A 1 164 ? -5.346 9.465 -6.344 1.00 95.44 164 GLU A CA 1
ATOM 1262 C C . GLU A 1 164 ? -5.410 7.962 -6.640 1.00 95.44 164 GLU A C 1
ATOM 1264 O O . GLU A 1 164 ? -5.738 7.573 -7.760 1.00 95.44 164 GLU A O 1
ATOM 1269 N N . ASN A 1 165 ? -5.163 7.138 -5.620 1.00 97.31 165 ASN A N 1
ATOM 1270 C CA . ASN A 1 165 ? -5.060 5.680 -5.709 1.00 97.31 165 ASN A CA 1
ATOM 1271 C C . ASN A 1 165 ? -6.387 4.969 -5.397 1.00 97.31 165 ASN A C 1
ATOM 1273 O O . ASN A 1 165 ? -6.496 3.742 -5.436 1.00 97.31 165 ASN A O 1
ATOM 1277 N N . VAL A 1 166 ? -7.437 5.751 -5.136 1.00 96.12 166 VAL A N 1
ATOM 1278 C CA . VAL A 1 166 ? -8.808 5.281 -4.962 1.00 96.12 166 VAL A CA 1
ATOM 1279 C C . VAL A 1 166 ? -9.650 5.780 -6.128 1.00 96.12 166 VAL A C 1
ATOM 1281 O O . VAL A 1 166 ? -9.879 6.980 -6.276 1.00 96.12 166 VAL A O 1
ATOM 1284 N N . LEU A 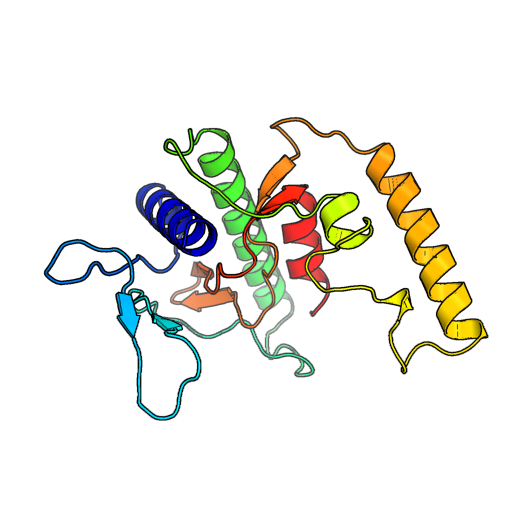1 167 ? -10.152 4.856 -6.941 1.00 97.12 167 LEU A N 1
ATOM 1285 C CA . LEU A 1 167 ? -11.014 5.145 -8.080 1.00 97.12 167 LEU A CA 1
ATOM 1286 C C . LEU A 1 167 ? -12.482 4.868 -7.741 1.00 97.12 167 LEU A C 1
ATOM 1288 O O . LEU A 1 167 ? -12.802 3.884 -7.075 1.00 97.12 167 LEU A O 1
ATOM 1292 N N . ILE A 1 168 ? -13.381 5.695 -8.270 1.00 95.19 168 ILE A N 1
ATOM 1293 C CA . ILE A 1 168 ? -14.829 5.480 -8.239 1.00 95.19 168 ILE A CA 1
ATOM 1294 C C . ILE A 1 168 ? -15.322 5.125 -9.637 1.00 95.19 168 ILE A C 1
ATOM 1296 O O . ILE A 1 168 ? -15.049 5.833 -10.612 1.00 95.19 168 ILE A O 1
ATOM 1300 N N . HIS A 1 169 ? -16.084 4.040 -9.727 1.00 95.19 169 HIS A N 1
ATOM 1301 C CA . HIS A 1 169 ? -16.783 3.624 -10.938 1.00 95.19 169 HIS A CA 1
ATOM 1302 C C . HIS A 1 169 ? -18.115 2.979 -10.563 1.00 95.19 169 HIS A C 1
ATOM 1304 O O . HIS A 1 169 ? -18.137 2.068 -9.737 1.00 95.19 169 HIS A O 1
ATOM 1310 N N . ASP A 1 170 ? -19.219 3.466 -11.133 1.00 91.50 170 ASP A N 1
ATOM 1311 C CA . ASP A 1 170 ? -20.584 3.000 -10.838 1.00 91.50 170 ASP A CA 1
ATOM 1312 C C . ASP A 1 170 ? -20.910 2.923 -9.332 1.00 91.50 170 ASP A C 1
ATOM 1314 O O . ASP A 1 170 ? -21.592 2.017 -8.857 1.00 91.50 170 ASP A O 1
ATOM 1318 N N . GLY A 1 171 ? -20.391 3.882 -8.555 1.00 86.19 171 GLY A N 1
ATOM 1319 C CA . GLY A 1 171 ? -20.591 3.961 -7.104 1.00 86.19 171 GLY A CA 1
ATOM 1320 C C . GLY A 1 171 ? -19.760 2.975 -6.274 1.00 86.19 171 GLY A C 1
ATOM 1321 O O . GLY A 1 171 ? -19.882 2.981 -5.052 1.00 86.19 171 GLY A O 1
ATOM 1322 N N . ALA A 1 172 ? -18.909 2.160 -6.904 1.00 90.25 172 ALA A N 1
ATOM 1323 C CA . ALA A 1 172 ? -17.992 1.248 -6.231 1.00 90.25 172 ALA A CA 1
ATOM 1324 C C . ALA A 1 172 ? -16.568 1.819 -6.163 1.00 90.25 172 ALA A C 1
ATOM 1326 O O . ALA A 1 172 ? -16.099 2.469 -7.102 1.00 90.25 172 ALA A O 1
ATOM 1327 N N . VAL A 1 173 ? -15.878 1.526 -5.059 1.00 94.50 173 VAL A N 1
ATOM 1328 C CA . VAL A 1 173 ? -14.459 1.842 -4.857 1.00 94.50 173 VAL A CA 1
ATOM 1329 C C . VAL A 1 173 ? -13.582 0.767 -5.489 1.00 94.50 173 VAL A C 1
ATOM 1331 O O . VAL A 1 173 ? -13.853 -0.430 -5.375 1.00 94.50 173 VAL A O 1
ATOM 1334 N N . ARG A 1 174 ? -12.512 1.210 -6.143 1.00 96.62 174 ARG A N 1
ATOM 1335 C CA . ARG A 1 174 ? -11.450 0.375 -6.703 1.00 96.62 174 ARG A CA 1
ATOM 1336 C C . ARG A 1 174 ? -10.111 0.948 -6.267 1.00 96.62 174 ARG A C 1
ATOM 1338 O O . ARG A 1 174 ? -9.963 2.164 -6.204 1.00 96.62 174 ARG A O 1
ATOM 1345 N N . ILE A 1 175 ? -9.166 0.082 -5.944 1.00 97.44 175 ILE A N 1
ATOM 1346 C CA . ILE A 1 175 ? -7.882 0.466 -5.356 1.00 97.44 175 ILE A CA 1
ATOM 1347 C C . ILE A 1 175 ? -6.779 0.128 -6.355 1.00 97.44 175 ILE A C 1
ATOM 1349 O O . ILE A 1 175 ? -6.797 -0.960 -6.929 1.00 97.44 175 ILE A O 1
ATOM 1353 N N . ILE A 1 176 ? -5.846 1.050 -6.570 1.00 98.19 176 ILE A N 1
ATOM 1354 C CA . ILE A 1 176 ? -4.686 0.888 -7.456 1.00 98.19 176 ILE A CA 1
ATOM 1355 C C . ILE A 1 176 ? -3.394 1.230 -6.713 1.00 98.19 176 ILE A C 1
ATOM 1357 O O . ILE A 1 176 ? -3.462 1.817 -5.646 1.00 98.19 176 ILE A O 1
ATOM 1361 N N . ASP A 1 177 ? -2.253 0.936 -7.343 1.00 97.69 177 ASP A N 1
ATOM 1362 C CA . ASP A 1 177 ? -0.911 1.342 -6.899 1.00 97.69 177 ASP A CA 1
ATOM 1363 C C . ASP A 1 177 ? -0.433 0.666 -5.600 1.00 97.69 177 ASP A C 1
ATOM 1365 O O . ASP A 1 177 ? -0.416 1.237 -4.516 1.00 97.69 177 ASP A O 1
ATOM 1369 N N . PHE A 1 178 ? -0.041 -0.604 -5.721 1.00 97.88 178 PHE A N 1
ATOM 1370 C CA . PHE A 1 178 ? 0.354 -1.454 -4.595 1.00 97.88 178 PHE A CA 1
ATOM 1371 C C . PHE A 1 178 ? 1.875 -1.444 -4.341 1.00 97.88 178 PHE A C 1
ATOM 1373 O O . PHE A 1 178 ? 2.362 -2.241 -3.533 1.00 97.88 178 PHE A O 1
ATOM 1380 N N . ASP A 1 179 ? 2.620 -0.524 -4.961 1.00 97.12 179 ASP A N 1
ATOM 1381 C CA . ASP A 1 179 ? 4.089 -0.462 -4.919 1.00 97.12 179 ASP A CA 1
ATOM 1382 C C . ASP A 1 179 ? 4.630 -0.333 -3.483 1.00 97.12 179 ASP A C 1
ATOM 1384 O O . ASP A 1 179 ? 5.673 -0.906 -3.149 1.00 97.12 179 ASP A O 1
ATOM 1388 N N . ASP A 1 180 ? 3.892 0.348 -2.598 1.00 97.31 180 ASP A N 1
ATOM 1389 C CA . ASP A 1 180 ? 4.226 0.537 -1.179 1.00 97.31 180 ASP A CA 1
ATOM 1390 C C . ASP A 1 180 ? 3.587 -0.511 -0.248 1.00 97.31 180 ASP A C 1
ATOM 1392 O O . ASP A 1 180 ? 3.761 -0.458 0.973 1.00 97.31 180 ASP A O 1
ATOM 1396 N N . CYS A 1 181 ? 2.903 -1.532 -0.782 1.00 98.12 181 CYS A N 1
ATOM 1397 C CA . CYS A 1 181 ? 2.245 -2.519 0.068 1.00 98.12 181 CYS A CA 1
ATOM 1398 C C . CYS A 1 181 ? 3.255 -3.255 0.955 1.00 98.12 181 CYS A C 1
ATOM 1400 O O . CYS A 1 181 ? 4.341 -3.655 0.518 1.00 98.12 181 CYS A O 1
ATOM 1402 N N . GLY A 1 182 ? 2.905 -3.504 2.206 1.00 97.94 182 GLY A N 1
ATOM 1403 C CA . GLY A 1 182 ? 3.863 -4.035 3.165 1.00 97.94 182 GLY A CA 1
ATOM 1404 C C . GLY A 1 182 ? 3.213 -4.468 4.458 1.00 97.94 182 GLY A C 1
ATOM 1405 O O . GLY A 1 182 ? 2.019 -4.282 4.665 1.00 97.94 182 GLY A O 1
ATOM 1406 N N . PHE A 1 183 ? 3.999 -5.074 5.338 1.00 97.69 183 PHE A N 1
ATOM 1407 C CA . PHE A 1 183 ? 3.517 -5.461 6.656 1.00 97.69 183 PHE A CA 1
ATOM 1408 C C . PHE A 1 183 ? 3.375 -4.226 7.545 1.00 97.69 183 PHE A C 1
ATOM 1410 O O . PHE A 1 183 ? 4.369 -3.580 7.851 1.00 97.69 183 PHE A O 1
ATOM 1417 N N . GLY A 1 184 ? 2.177 -3.908 8.011 1.00 97.06 184 GLY A N 1
ATOM 1418 C CA . GLY A 1 184 ? 1.936 -2.739 8.847 1.00 97.06 184 GLY A CA 1
ATOM 1419 C C . GLY A 1 184 ? 0.702 -2.898 9.720 1.00 97.06 184 GLY A C 1
ATOM 1420 O O . GLY A 1 184 ? -0.018 -3.897 9.654 1.00 97.06 184 GLY A O 1
ATOM 1421 N N . TRP A 1 185 ? 0.453 -1.901 10.567 1.00 96.62 185 TRP A N 1
ATOM 1422 C CA . TRP A 1 185 ? -0.792 -1.853 11.325 1.00 96.62 185 TRP A CA 1
ATOM 1423 C C . TRP A 1 185 ? -1.961 -1.528 10.397 1.00 96.62 185 TRP A C 1
ATOM 1425 O O . TRP A 1 185 ? -1.889 -0.560 9.648 1.00 96.62 185 TRP A O 1
ATOM 1435 N N . HIS A 1 186 ? -3.070 -2.263 10.499 1.00 96.94 186 HIS A N 1
ATOM 1436 C CA . HIS A 1 186 ? -4.277 -2.035 9.688 1.00 96.94 186 HIS A CA 1
ATOM 1437 C C . HIS A 1 186 ? -4.789 -0.587 9.793 1.00 96.94 186 HIS A C 1
ATOM 1439 O O . HIS A 1 186 ? -5.252 -0.006 8.816 1.00 96.94 186 HIS A O 1
ATOM 1445 N N . MET A 1 187 ? -4.635 0.036 10.968 1.00 95.12 187 MET A N 1
ATOM 1446 C CA . MET A 1 187 ? -4.994 1.439 11.203 1.00 95.12 187 MET A CA 1
ATOM 1447 C C . MET A 1 187 ? -4.207 2.426 10.322 1.00 95.12 187 MET A C 1
ATOM 1449 O O . MET A 1 187 ? -4.672 3.540 10.097 1.00 95.12 187 MET A O 1
ATOM 1453 N N . TYR A 1 188 ? -3.028 2.043 9.825 1.00 96.12 188 TYR A N 1
ATOM 1454 C CA . TYR A 1 188 ? -2.220 2.896 8.957 1.00 96.12 188 TYR A CA 1
ATOM 1455 C C . TYR A 1 188 ? -2.924 3.177 7.624 1.00 96.12 188 TYR A C 1
ATOM 1457 O O . TYR A 1 188 ? -2.983 4.333 7.222 1.00 96.12 188 TYR A O 1
ATOM 1465 N N . ASP A 1 189 ? -3.563 2.175 7.011 1.00 97.69 189 ASP A N 1
ATOM 1466 C CA . ASP A 1 189 ? -4.362 2.365 5.790 1.00 97.69 189 ASP A CA 1
ATOM 1467 C C . ASP A 1 189 ? -5.497 3.379 6.004 1.00 97.69 189 ASP A C 1
ATOM 1469 O O . ASP A 1 189 ? -5.715 4.250 5.165 1.00 97.69 189 ASP A O 1
ATOM 1473 N N . LEU A 1 190 ? -6.181 3.324 7.157 1.00 95.62 190 LEU A N 1
ATOM 1474 C CA . LEU A 1 190 ? -7.193 4.326 7.512 1.00 95.62 190 LEU A CA 1
ATOM 1475 C C . LEU A 1 190 ? -6.580 5.716 7.714 1.00 95.62 190 LEU A C 1
ATOM 1477 O O . LEU A 1 190 ? -7.159 6.709 7.284 1.00 95.62 190 LEU A O 1
ATOM 1481 N N . ALA A 1 191 ? -5.426 5.802 8.379 1.00 94.94 191 ALA A N 1
ATOM 1482 C CA . ALA A 1 191 ? -4.749 7.073 8.608 1.00 94.94 191 ALA A CA 1
ATOM 1483 C C . ALA A 1 191 ? -4.335 7.730 7.283 1.00 94.94 191 ALA A C 1
ATOM 1485 O O . ALA A 1 191 ? -4.596 8.916 7.091 1.00 94.94 191 ALA A O 1
ATOM 1486 N N . VAL A 1 192 ? -3.755 6.962 6.356 1.00 95.38 192 VAL A N 1
ATOM 1487 C CA . VAL A 1 192 ? -3.369 7.434 5.017 1.00 95.38 192 VAL A CA 1
ATOM 1488 C C . VAL A 1 192 ? -4.596 7.880 4.225 1.00 95.38 192 VAL A C 1
ATOM 1490 O O . VAL A 1 192 ? -4.608 8.997 3.703 1.00 95.38 192 VAL A O 1
ATOM 1493 N N . ALA A 1 193 ? -5.664 7.076 4.235 1.00 94.44 193 ALA A N 1
ATOM 1494 C CA . ALA A 1 193 ? -6.916 7.395 3.556 1.00 94.44 193 ALA A CA 1
ATOM 1495 C C . ALA A 1 193 ? -7.632 8.636 4.107 1.00 94.44 193 ALA A C 1
ATOM 1497 O O . ALA A 1 193 ? -8.502 9.171 3.431 1.00 94.44 193 ALA A O 1
ATOM 1498 N N . LEU A 1 194 ? -7.300 9.112 5.311 1.00 91.31 194 LEU A N 1
ATOM 1499 C CA . LEU A 1 194 ? -7.880 10.325 5.902 1.00 91.31 194 LEU A CA 1
ATOM 1500 C C . LEU A 1 194 ? -6.937 11.533 5.858 1.00 91.31 194 LEU A C 1
ATOM 1502 O O . LEU A 1 194 ? -7.403 12.665 5.910 1.00 91.31 194 LEU A O 1
ATOM 1506 N N . TYR A 1 195 ? -5.624 11.317 5.771 1.00 85.25 195 TYR A N 1
ATOM 1507 C CA . TYR A 1 195 ? -4.623 12.370 5.947 1.00 85.25 195 TYR A CA 1
ATOM 1508 C C . TYR A 1 195 ? -4.640 13.449 4.849 1.00 85.25 195 TYR A C 1
ATOM 1510 O O . TYR A 1 195 ? -4.308 14.599 5.130 1.00 85.25 195 TYR A O 1
ATOM 1518 N N . GLN A 1 196 ? -5.006 13.100 3.609 1.00 71.50 196 GLN A N 1
ATOM 1519 C CA . GLN A 1 196 ? -4.887 13.991 2.440 1.00 71.50 196 GLN A CA 1
ATOM 1520 C C . GLN A 1 196 ? -6.223 14.548 1.900 1.00 71.50 196 GLN A C 1
ATOM 1522 O O . GLN A 1 196 ? -6.288 14.943 0.729 1.00 71.50 196 GLN A O 1
ATOM 1527 N N . ASN A 1 197 ? -7.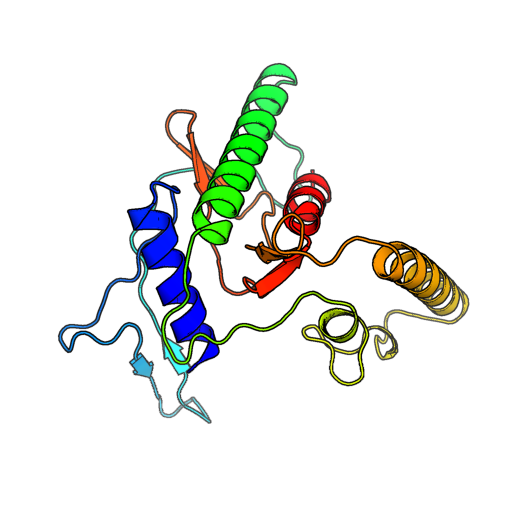279 14.591 2.723 1.00 71.38 197 ASN A N 1
ATOM 1528 C CA . ASN A 1 197 ? -8.636 14.978 2.302 1.00 71.38 197 ASN A CA 1
ATOM 1529 C C . ASN A 1 197 ? -9.167 16.256 2.948 1.00 71.38 197 ASN A C 1
ATOM 1531 O O . ASN A 1 197 ? -8.854 16.504 4.132 1.00 71.38 197 ASN A O 1
#

Foldseek 3Di:
DLAVVLLQQLQCQCVVLVQFEWHWDADPVRHSWDFDDDPVDPGTDTGTDTDDDDFAQQDDFPDDRPDDPVLVVLLVVLLVVSLVSSLVSQLVDDRDPSNDHAAPACCCCPNPQHVVDDPLPDPPQDDPNSVVVVVVSVVVNVVRVPDDDDSVFKGWGQLALDSRQWGDDPSHTHGYDSSNIHIYTSVNNVCNHPVRD